Protein AF-A0A954WAC1-F1 (afdb_monomer_lite)

Radius of gyration: 32.09 Å; chains: 1; bounding box: 74×52×76 Å

Secondary structure (DSSP, 8-state):
---S--HHHHHHHHHHHHHTTS-EEE--GGG-EEEEE---SS-SGGGS-TT-HHHHHHHHHHHHHHTT-TTS-EEE-GGGGGGGT--HHHHHHHHHHHTTSTTEEEEPPP-S-EEE-S-SS--GGGS---HHHHHHHHHHHHHHHHHHHHHHH--S-HHHHHHHHTT----S--SSSHHHHHHTT-TT-----PPPPS---HHHHHHHHHHH--

Sequence (214 aa):
MALSISTEGVGTCERLLEKSGAIQRLEPYRNMAVVRIDSELPSLIDLIPKRSKWRRQVLRLVEKEVGDSRYEPVYIQPTRWISQGLTKERINRSLRELAELESFDYVPPFRGRSIHVPDRTVQFDRLSIDFDTLDKRRELDFAKLQNMVTYAESGRCRQLAMMSYFGDKTTSTCGSCDNCRQQSGSDFGEPSVMPAPEATSPALLQAARMALSG

Foldseek 3Di:
DDDPDDPVRVVVVLVLCCVLVQKPFDPLPQQWKKKAFQDPPLACLVVDDPPLVLLSVLRVVVCVQCPPVRHHIGIGRQVVCVVVVDDPVSNVVSLVVQCVDPRMDIGGRDPDGDMDRPDPPDDPVPGPGDVVVVVVVVVVVVVVVVLVVCLVPDLAQNVVSVCVVVPHPDDDRPCFDPSNCVVVPDDDDDGDDDPDPPDDDPVNVVVVVVVVVD

pLDDT: mean 82.54, std 13.96, range [39.47, 96.38]

Structure (mmCIF, N/CA/C/O backbone):
data_AF-A0A954WAC1-F1
#
_entry.id   AF-A0A954WAC1-F1
#
loop_
_atom_site.group_PDB
_atom_site.id
_atom_site.type_symbol
_atom_site.label_atom_id
_atom_site.label_alt_id
_atom_site.label_comp_id
_atom_site.label_asym_id
_atom_site.label_entity_id
_atom_site.label_seq_id
_atom_site.pdbx_PDB_ins_code
_atom_site.Cartn_x
_atom_site.Cartn_y
_atom_site.Cartn_z
_atom_site.occupancy
_atom_site.B_iso_or_equiv
_atom_site.auth_seq_id
_atom_site.auth_comp_id
_atom_site.auth_asym_id
_atom_site.auth_atom_id
_atom_site.pdbx_PDB_model_num
ATOM 1 N N . MET A 1 1 ? -2.754 -23.091 -6.372 1.00 45.81 1 MET A N 1
ATOM 2 C CA . MET A 1 1 ? -2.236 -22.496 -7.623 1.00 45.81 1 MET A CA 1
ATOM 3 C C . MET A 1 1 ? -1.381 -21.299 -7.253 1.00 45.81 1 MET A C 1
ATOM 5 O O . MET A 1 1 ? -1.911 -20.381 -6.643 1.00 45.81 1 MET A O 1
ATOM 9 N N . ALA A 1 2 ? -0.079 -21.327 -7.536 1.00 53.59 2 ALA A N 1
ATOM 10 C CA . ALA A 1 2 ? 0.779 -20.153 -7.387 1.00 53.59 2 ALA A CA 1
ATOM 11 C C . ALA A 1 2 ? 0.809 -19.414 -8.730 1.00 53.59 2 ALA A C 1
ATOM 13 O O . ALA A 1 2 ? 1.086 -20.027 -9.758 1.00 53.59 2 ALA A O 1
ATOM 14 N N . LEU A 1 3 ? 0.469 -18.126 -8.730 1.00 69.38 3 LEU A N 1
ATOM 15 C CA . LEU A 1 3 ? 0.589 -17.279 -9.915 1.00 69.38 3 LEU A CA 1
ATOM 16 C C . LEU A 1 3 ? 2.076 -17.000 -10.169 1.00 69.38 3 LEU A C 1
ATOM 18 O O . LEU A 1 3 ? 2.805 -16.652 -9.243 1.00 69.38 3 LEU A O 1
ATOM 22 N N . SER A 1 4 ? 2.528 -17.130 -11.416 1.00 83.38 4 SER A N 1
ATOM 23 C CA . SER A 1 4 ? 3.923 -16.918 -11.831 1.00 83.38 4 SER A CA 1
ATOM 24 C C . SER A 1 4 ? 4.265 -15.431 -12.010 1.00 83.38 4 SER A C 1
ATOM 26 O O . SER A 1 4 ? 4.833 -15.038 -13.028 1.00 83.38 4 SER A O 1
ATOM 28 N N . ILE A 1 5 ? 3.854 -14.578 -11.072 1.00 83.50 5 ILE A N 1
ATOM 29 C CA . ILE A 1 5 ? 3.988 -13.122 -11.178 1.00 83.50 5 ILE A CA 1
ATOM 30 C C . ILE A 1 5 ? 4.752 -12.562 -9.977 1.00 83.50 5 ILE A C 1
ATOM 32 O O . ILE A 1 5 ? 4.601 -13.037 -8.852 1.00 83.50 5 ILE A O 1
ATOM 36 N N . SER A 1 6 ? 5.591 -11.551 -10.215 1.00 87.19 6 SER A N 1
ATOM 37 C CA . SER A 1 6 ? 6.307 -10.850 -9.147 1.00 87.19 6 SER A CA 1
ATOM 38 C C . SER A 1 6 ? 5.345 -10.046 -8.265 1.00 87.19 6 SER A C 1
ATOM 40 O O . SER A 1 6 ? 4.240 -9.690 -8.680 1.00 87.19 6 SER A O 1
ATOM 42 N N . THR A 1 7 ? 5.776 -9.699 -7.052 1.00 80.44 7 THR A N 1
ATOM 43 C CA . THR A 1 7 ? 5.019 -8.824 -6.137 1.00 80.44 7 THR A CA 1
ATOM 44 C C . THR A 1 7 ? 4.692 -7.465 -6.766 1.00 80.44 7 THR A C 1
ATOM 46 O O . THR A 1 7 ? 3.596 -6.937 -6.577 1.00 80.44 7 THR A O 1
ATOM 49 N N . GLU A 1 8 ? 5.601 -6.918 -7.573 1.00 82.38 8 GLU A N 1
ATOM 50 C CA . GLU A 1 8 ? 5.371 -5.697 -8.355 1.00 82.38 8 GLU A CA 1
ATOM 51 C C . GLU A 1 8 ? 4.330 -5.894 -9.462 1.00 82.38 8 GLU A C 1
ATOM 53 O O . GLU A 1 8 ? 3.501 -5.011 -9.712 1.00 82.38 8 GLU A O 1
ATOM 58 N N . GLY A 1 9 ? 4.335 -7.066 -10.102 1.00 86.31 9 GLY A N 1
ATOM 59 C CA . GLY A 1 9 ? 3.328 -7.443 -11.084 1.00 86.31 9 GLY A CA 1
ATOM 60 C C . GLY A 1 9 ? 1.938 -7.523 -10.455 1.00 86.31 9 GLY A C 1
ATOM 61 O O . GLY A 1 9 ? 1.011 -6.913 -10.983 1.00 86.31 9 GLY A O 1
ATOM 62 N N . VAL A 1 10 ? 1.807 -8.135 -9.269 1.00 87.69 10 VAL A N 1
ATOM 63 C CA . VAL A 1 10 ? 0.549 -8.128 -8.494 1.00 87.69 10 VAL A CA 1
ATOM 64 C C . VAL A 1 10 ? 0.085 -6.696 -8.228 1.00 87.69 10 VAL A C 1
ATOM 66 O O . VAL A 1 10 ? -1.052 -6.353 -8.536 1.00 87.69 10 VAL A O 1
ATOM 69 N N . GLY A 1 11 ? 0.970 -5.819 -7.742 1.00 85.25 11 GLY A N 1
ATOM 70 C CA . GLY A 1 11 ? 0.619 -4.419 -7.475 1.00 85.25 11 GLY A CA 1
ATOM 71 C C . GLY A 1 11 ? 0.238 -3.617 -8.729 1.00 85.25 11 GLY A C 1
ATOM 72 O O . GLY A 1 11 ? -0.499 -2.632 -8.652 1.00 85.25 11 GLY A O 1
ATOM 73 N N . THR A 1 12 ? 0.727 -4.014 -9.902 1.00 88.62 12 THR A N 1
ATOM 74 C CA . THR A 1 12 ? 0.330 -3.424 -11.189 1.00 88.62 12 THR A CA 1
ATOM 75 C C . THR A 1 12 ? -1.044 -3.932 -11.618 1.00 88.62 12 THR A C 1
ATOM 77 O O . THR A 1 12 ? -1.894 -3.119 -11.979 1.00 88.62 12 THR A O 1
ATOM 80 N N . CYS A 1 13 ? -1.302 -5.236 -11.491 1.00 90.06 13 CYS A N 1
ATOM 81 C CA . CYS A 1 13 ? -2.617 -5.827 -11.737 1.00 90.06 13 CYS A CA 1
ATOM 82 C C . CYS A 1 13 ? -3.690 -5.229 -10.820 1.00 90.06 13 CYS A C 1
ATOM 84 O O . CYS A 1 13 ? -4.749 -4.839 -11.299 1.00 90.06 13 CYS A O 1
ATO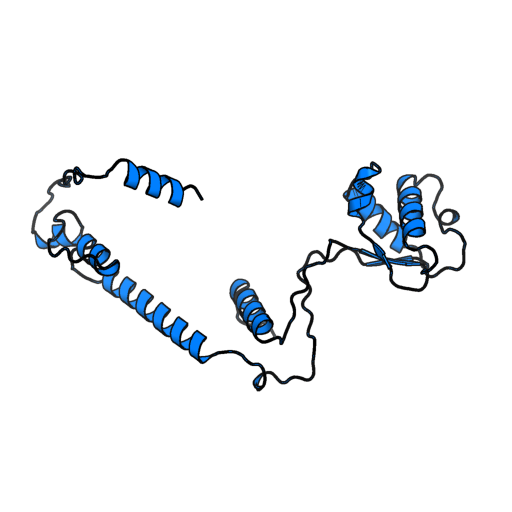M 86 N N . GLU A 1 14 ? -3.403 -5.068 -9.526 1.00 88.81 14 GLU A N 1
ATOM 87 C CA . GLU A 1 14 ? -4.323 -4.414 -8.589 1.00 88.81 14 GLU A CA 1
ATOM 88 C C . GLU A 1 14 ? -4.660 -2.982 -9.029 1.00 88.81 14 GLU A C 1
ATOM 90 O O . GLU A 1 14 ? -5.820 -2.589 -8.998 1.00 88.81 14 GLU A O 1
ATOM 95 N N . ARG A 1 15 ? -3.673 -2.198 -9.486 1.00 88.56 15 ARG A N 1
ATOM 96 C CA . ARG A 1 15 ? -3.919 -0.833 -9.989 1.00 88.56 15 ARG A CA 1
ATOM 97 C C . ARG A 1 15 ? -4.783 -0.812 -11.249 1.00 88.56 15 ARG A C 1
ATOM 99 O O . ARG A 1 15 ? -5.579 0.106 -11.421 1.00 88.56 15 ARG A O 1
ATOM 106 N N . LEU A 1 16 ? -4.618 -1.789 -12.141 1.00 91.31 16 LEU A N 1
ATOM 107 C CA . LEU A 1 16 ? -5.454 -1.908 -13.340 1.00 91.31 16 LEU A CA 1
ATOM 108 C C . LEU A 1 16 ? -6.896 -2.257 -12.975 1.00 91.31 16 LEU A C 1
ATOM 110 O O . LEU A 1 16 ? -7.823 -1.598 -13.441 1.00 91.31 16 LEU A O 1
ATOM 114 N N . LEU A 1 17 ? -7.073 -3.233 -12.086 1.00 91.25 17 LEU A N 1
ATOM 115 C CA . LEU A 1 17 ? -8.385 -3.627 -11.584 1.00 91.25 17 LEU A CA 1
ATOM 116 C C . LEU A 1 1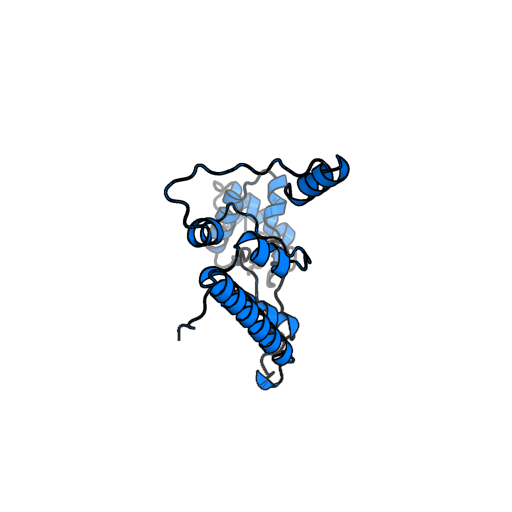7 ? -9.075 -2.472 -10.849 1.00 91.25 17 LEU A C 1
ATOM 118 O O . LEU A 1 17 ? -10.271 -2.263 -11.033 1.00 91.25 17 LEU A O 1
ATOM 122 N N . GLU A 1 18 ? -8.323 -1.681 -10.086 1.00 88.88 18 GLU A N 1
ATOM 123 C CA . GLU A 1 18 ? -8.840 -0.492 -9.408 1.00 88.88 18 GLU A CA 1
ATOM 124 C C . GLU A 1 18 ? -9.329 0.568 -10.399 1.00 88.88 18 GLU A C 1
ATOM 126 O O . GLU A 1 18 ? -10.449 1.057 -10.275 1.00 88.88 18 GLU A O 1
ATOM 131 N N . LYS A 1 19 ? -8.540 0.871 -11.438 1.00 89.38 19 LYS A N 1
ATOM 132 C CA . LYS A 1 19 ? -8.952 1.804 -12.501 1.00 89.38 19 LYS A CA 1
ATOM 133 C C . LYS A 1 19 ? -10.194 1.340 -13.260 1.00 89.38 19 LYS A C 1
ATOM 135 O O . LYS A 1 19 ? -10.984 2.178 -13.677 1.00 89.38 19 LYS A O 1
ATOM 140 N N . SER A 1 20 ? -10.364 0.029 -13.432 1.00 89.88 20 SER A N 1
ATOM 141 C CA . SER A 1 20 ? -11.560 -0.550 -14.061 1.00 89.88 20 SER A CA 1
ATOM 142 C C . SER A 1 20 ? -12.782 -0.610 -13.131 1.00 89.88 20 SER A C 1
ATOM 144 O O . SER A 1 20 ? -13.847 -1.044 -13.554 1.00 89.88 20 SER A O 1
ATOM 146 N N . GLY A 1 21 ? -12.636 -0.229 -11.856 1.00 87.00 21 GLY A N 1
ATOM 147 C CA . GLY A 1 21 ? -13.696 -0.312 -10.848 1.00 87.00 21 GLY A CA 1
ATOM 148 C C . GLY A 1 21 ? -13.973 -1.725 -10.317 1.00 87.00 21 GLY A C 1
ATOM 149 O O . GLY A 1 21 ? -14.814 -1.882 -9.435 1.00 87.00 21 GLY A O 1
ATOM 150 N N . ALA A 1 22 ? -13.254 -2.745 -10.802 1.00 89.88 22 ALA A N 1
ATOM 151 C CA . ALA A 1 22 ? -13.390 -4.137 -10.367 1.00 89.88 22 ALA A CA 1
ATOM 152 C C . ALA A 1 22 ? -13.055 -4.321 -8.883 1.00 89.88 22 ALA A C 1
ATOM 154 O O . ALA A 1 22 ? -13.637 -5.156 -8.190 1.00 89.88 22 ALA A O 1
ATOM 155 N N . ILE A 1 23 ? -12.087 -3.541 -8.403 1.00 90.12 23 ILE A N 1
ATOM 156 C CA . ILE A 1 23 ? -11.706 -3.511 -7.000 1.00 90.12 23 ILE A CA 1
ATOM 157 C C . ILE A 1 23 ? -11.636 -2.074 -6.509 1.00 90.12 23 ILE A C 1
ATOM 159 O O . ILE A 1 23 ? -11.355 -1.148 -7.261 1.00 90.12 23 ILE A O 1
ATOM 163 N N . GLN A 1 24 ? -11.832 -1.902 -5.215 1.00 83.06 24 GLN A N 1
ATOM 164 C CA . GLN A 1 24 ? -11.540 -0.664 -4.519 1.00 83.06 24 GLN A CA 1
ATOM 165 C C . GLN A 1 24 ? -10.463 -0.965 -3.495 1.00 83.06 24 GLN A C 1
ATOM 167 O O . GLN A 1 24 ? -10.612 -1.864 -2.658 1.00 83.06 24 GLN A O 1
ATOM 172 N N . ARG A 1 25 ? -9.361 -0.218 -3.553 1.00 76.25 25 ARG A N 1
ATOM 173 C CA . ARG A 1 25 ? -8.418 -0.213 -2.444 1.00 76.25 25 ARG A CA 1
ATOM 174 C C . ARG A 1 25 ? -9.037 0.669 -1.386 1.00 76.25 25 ARG A C 1
ATOM 176 O O . ARG A 1 25 ? -9.131 1.883 -1.540 1.00 76.25 25 ARG A O 1
ATOM 183 N N . LEU A 1 26 ? -9.466 0.050 -0.302 1.00 66.25 26 LEU A N 1
ATOM 184 C CA . LEU A 1 26 ? -9.769 0.826 0.876 1.00 66.25 26 LEU A CA 1
ATOM 185 C C . LEU A 1 26 ? -8.432 1.395 1.346 1.00 66.25 26 LEU A C 1
ATOM 187 O O . LEU A 1 26 ? -7.470 0.654 1.599 1.00 66.25 26 LEU A O 1
ATOM 191 N N . GLU A 1 27 ? -8.369 2.721 1.484 1.00 58.12 27 GLU A N 1
ATOM 192 C CA . GLU A 1 27 ? -7.448 3.279 2.461 1.00 58.12 27 GLU A CA 1
ATOM 193 C C . GLU A 1 27 ? -7.694 2.491 3.755 1.00 58.12 27 GLU A C 1
ATOM 195 O O . GLU A 1 27 ? -8.844 2.134 4.033 1.00 58.12 27 GLU A O 1
ATOM 200 N N . PRO A 1 28 ? -6.657 2.139 4.527 1.00 53.75 28 PRO A N 1
ATOM 201 C CA . PRO A 1 28 ? -6.787 1.337 5.748 1.00 53.75 28 PRO A CA 1
ATOM 202 C C . PRO A 1 28 ? -7.549 2.074 6.872 1.00 53.75 28 PRO A C 1
ATOM 204 O O . PRO A 1 28 ? -7.206 1.919 8.044 1.00 53.75 28 PRO A O 1
ATOM 207 N N . TYR A 1 29 ? -8.511 2.932 6.498 1.00 49.09 29 TYR A N 1
ATOM 208 C CA . TYR A 1 29 ? -9.135 4.046 7.177 1.00 49.09 29 TYR A CA 1
ATOM 209 C C . TYR A 1 29 ? -8.849 3.979 8.667 1.00 49.09 29 TYR A C 1
ATOM 211 O O . TYR A 1 29 ? -9.537 3.345 9.458 1.00 49.09 29 TYR A O 1
ATOM 219 N N . ARG A 1 30 ? -7.750 4.668 8.996 1.00 57.06 30 ARG A N 1
ATOM 220 C CA . ARG A 1 30 ? -7.361 5.144 10.323 1.00 57.06 30 ARG A CA 1
ATOM 221 C C . ARG A 1 30 ? -6.833 4.130 11.331 1.00 57.06 30 ARG A C 1
ATOM 223 O O . ARG A 1 30 ? -6.829 4.461 12.514 1.00 57.06 30 ARG A O 1
ATOM 230 N N . ASN A 1 31 ? -6.306 2.967 10.925 1.00 65.25 31 ASN A N 1
ATOM 231 C CA . ASN A 1 31 ? -5.728 2.022 11.902 1.00 65.25 31 ASN A CA 1
ATOM 232 C C . ASN A 1 31 ? -6.764 1.720 13.016 1.00 65.25 31 ASN A C 1
ATOM 234 O O . ASN A 1 31 ? -6.437 1.684 14.208 1.00 65.25 31 ASN A O 1
ATOM 238 N N . MET A 1 32 ? -8.032 1.606 12.601 1.00 78.00 32 MET A N 1
ATOM 239 C CA . MET A 1 32 ? -9.168 1.347 13.475 1.00 78.00 32 MET A CA 1
ATOM 240 C C . MET A 1 32 ? -9.173 -0.134 13.827 1.00 78.00 32 MET A C 1
ATOM 242 O O . MET A 1 32 ? -8.985 -0.982 12.956 1.00 78.00 32 MET A O 1
ATOM 246 N N . ALA A 1 33 ? -9.370 -0.441 15.099 1.00 87.19 33 ALA A N 1
ATOM 247 C CA . ALA A 1 33 ? -9.735 -1.775 15.536 1.00 87.19 33 ALA A CA 1
ATOM 248 C C . ALA A 1 33 ? -11.258 -1.894 15.583 1.00 87.19 33 ALA A C 1
ATOM 250 O O . ALA A 1 33 ? -11.949 -0.885 15.727 1.00 87.19 33 ALA A O 1
ATOM 251 N N . VAL A 1 34 ? -11.762 -3.120 15.523 1.00 89.38 34 VAL A N 1
ATOM 252 C CA . VAL A 1 34 ? -13.173 -3.404 15.795 1.00 89.38 34 VAL A CA 1
ATOM 253 C C . VAL A 1 34 ? -13.263 -4.097 17.143 1.00 89.38 34 VAL A C 1
ATOM 255 O O . VAL A 1 34 ? -12.454 -4.979 17.440 1.00 89.38 34 VAL A O 1
ATOM 258 N N . VAL A 1 35 ? -14.218 -3.674 17.962 1.00 92.88 35 VAL A N 1
ATOM 259 C CA . VAL A 1 35 ? -14.548 -4.320 19.232 1.00 92.88 35 VAL A CA 1
ATOM 260 C C . VAL A 1 35 ? -16.050 -4.549 19.308 1.00 92.88 35 VAL A C 1
ATOM 262 O O . VAL A 1 35 ? -16.815 -3.699 18.861 1.00 92.88 35 VAL A O 1
ATOM 265 N N . ARG A 1 36 ? -16.457 -5.669 19.901 1.00 92.75 36 ARG A N 1
ATOM 266 C CA . ARG A 1 36 ? -17.847 -5.958 20.272 1.00 92.75 36 ARG A CA 1
ATOM 267 C C . ARG A 1 36 ? -17.879 -6.489 21.704 1.00 92.75 36 ARG A C 1
ATOM 269 O O . ARG A 1 36 ? -16.970 -7.214 22.109 1.00 92.75 36 ARG A O 1
ATOM 276 N N . ILE A 1 37 ? -18.888 -6.095 22.476 1.00 92.88 37 ILE A N 1
ATOM 277 C CA . ILE A 1 37 ? -19.084 -6.538 23.860 1.00 92.88 37 ILE A CA 1
ATOM 278 C C . ILE A 1 37 ? -20.395 -7.317 23.942 1.00 92.88 37 ILE A C 1
ATOM 280 O O . ILE A 1 37 ? -21.472 -6.737 24.027 1.00 92.88 37 ILE A O 1
ATOM 284 N N . ASP A 1 38 ? -20.306 -8.638 24.007 1.00 90.12 38 ASP A N 1
ATOM 285 C CA . ASP A 1 38 ? -21.479 -9.508 24.101 1.00 90.12 38 ASP A CA 1
ATOM 286 C C . ASP A 1 38 ? -21.852 -9.747 25.574 1.00 90.12 38 ASP A C 1
ATOM 288 O O . ASP A 1 38 ? -21.704 -10.844 26.110 1.00 90.12 38 ASP A O 1
ATOM 292 N N . SER A 1 39 ? -22.272 -8.693 26.283 1.00 88.69 39 SER A N 1
ATOM 293 C CA . SER A 1 39 ? -22.668 -8.801 27.695 1.00 88.69 39 SER A CA 1
ATOM 294 C C . SER A 1 39 ? -23.588 -7.676 28.167 1.00 88.69 39 SER A C 1
ATOM 296 O O . SER A 1 39 ? -23.297 -6.491 27.975 1.00 88.69 39 SER A O 1
ATOM 298 N N . GLU A 1 40 ? -24.609 -8.065 28.937 1.00 84.06 40 GLU A N 1
ATOM 299 C CA . GLU A 1 40 ? -25.562 -7.173 29.614 1.00 84.06 40 GLU A CA 1
ATOM 300 C C . GLU A 1 40 ? -24.981 -6.491 30.863 1.00 84.06 40 GLU A C 1
ATOM 302 O O . GLU A 1 40 ? -25.533 -5.504 31.348 1.00 84.06 40 GLU A O 1
ATOM 307 N N . LEU A 1 41 ? -23.857 -6.988 31.401 1.00 84.00 41 LEU A N 1
ATOM 308 C CA . LEU A 1 41 ? -23.237 -6.417 32.601 1.00 84.00 41 LEU A CA 1
ATOM 309 C C . LEU A 1 41 ? -22.879 -4.936 32.393 1.00 84.00 41 LEU A C 1
ATOM 311 O O . LEU A 1 41 ? -22.139 -4.641 31.454 1.00 84.00 41 LEU A O 1
ATOM 315 N N . PRO A 1 42 ? -23.259 -4.011 33.297 1.00 82.12 42 PRO A N 1
ATOM 316 C CA . PRO A 1 42 ? -22.962 -2.582 33.151 1.00 82.12 42 PRO A CA 1
ATOM 317 C C . PRO A 1 42 ? -21.474 -2.269 32.958 1.00 82.12 42 PRO A C 1
ATOM 319 O O . PRO A 1 42 ? -21.123 -1.313 32.271 1.00 82.12 42 PRO A O 1
ATOM 322 N N . SER A 1 43 ? -20.586 -3.095 33.511 1.00 85.94 43 SER A N 1
ATOM 323 C CA . SER A 1 43 ? -19.157 -3.055 33.220 1.00 85.94 43 SER A CA 1
ATOM 324 C C . SER A 1 43 ? -18.531 -4.442 33.346 1.00 85.94 43 SER A C 1
ATOM 326 O O . SER A 1 43 ? -18.878 -5.216 34.236 1.00 85.94 43 SER A O 1
ATOM 328 N N . LEU A 1 44 ? -17.565 -4.741 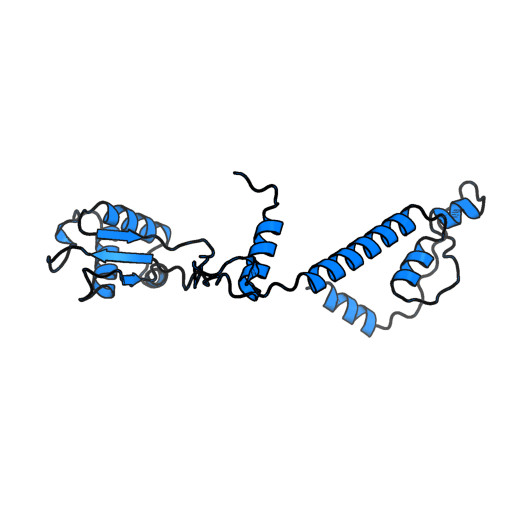32.481 1.00 85.38 44 LEU A N 1
ATOM 329 C CA . LEU A 1 44 ? -16.740 -5.950 32.518 1.00 85.38 44 LEU A CA 1
ATOM 330 C C . LEU A 1 44 ? -15.508 -5.788 33.422 1.00 85.38 44 LEU A C 1
ATOM 332 O O . LEU A 1 44 ? -14.695 -6.705 33.554 1.00 85.38 44 LEU A O 1
ATOM 336 N N . ILE A 1 45 ? -15.330 -4.621 34.049 1.00 87.06 45 ILE A N 1
ATOM 337 C CA . ILE A 1 45 ? -14.157 -4.303 34.875 1.00 87.06 45 ILE A CA 1
ATOM 338 C C . ILE A 1 45 ? -13.996 -5.294 36.034 1.00 87.06 45 ILE A C 1
ATOM 340 O O . ILE A 1 45 ? -12.864 -5.598 36.429 1.00 87.06 45 ILE A O 1
ATOM 344 N N . ASP A 1 46 ? -15.099 -5.821 36.557 1.00 85.81 46 ASP A N 1
ATOM 345 C CA . ASP A 1 46 ? -15.099 -6.763 37.677 1.00 85.81 46 ASP A CA 1
ATOM 346 C C . ASP A 1 46 ? -14.688 -8.184 37.281 1.00 85.81 46 ASP A C 1
ATOM 348 O O . ASP A 1 46 ? -14.183 -8.923 38.124 1.00 85.81 46 ASP A O 1
ATOM 352 N N . LEU A 1 47 ? -14.753 -8.520 35.988 1.00 84.44 47 LEU A N 1
ATOM 353 C CA . LEU A 1 47 ? -14.218 -9.773 35.440 1.00 84.44 47 LEU A CA 1
ATOM 354 C C . LEU A 1 47 ? -12.684 -9.757 35.328 1.00 84.44 47 LEU A C 1
ATOM 356 O O . LEU A 1 47 ? -12.044 -10.777 35.075 1.00 84.44 47 LEU A O 1
ATOM 360 N N . ILE A 1 48 ? -12.060 -8.589 35.495 1.00 86.81 48 ILE A N 1
ATOM 361 C CA . ILE A 1 48 ? -10.608 -8.428 35.423 1.00 86.81 48 ILE A CA 1
ATOM 362 C C . ILE A 1 48 ? -10.020 -8.504 36.841 1.00 86.81 48 ILE A C 1
ATOM 364 O O . ILE A 1 48 ? -10.567 -7.905 37.765 1.00 86.81 48 ILE A O 1
ATOM 368 N N . PRO A 1 49 ? -8.846 -9.125 37.056 1.00 87.00 49 PRO A N 1
ATOM 369 C CA . PRO A 1 49 ? -8.137 -9.030 38.331 1.00 87.00 49 PRO A CA 1
ATOM 370 C C . PRO A 1 49 ? -7.764 -7.582 38.705 1.00 87.00 49 PRO A C 1
ATOM 372 O O . PRO A 1 49 ? -7.288 -6.806 37.871 1.00 87.00 49 PRO A O 1
ATOM 375 N N . LYS A 1 50 ? -7.903 -7.208 39.986 1.00 82.81 50 LYS A N 1
ATOM 376 C CA . LYS A 1 50 ? -7.606 -5.841 40.479 1.00 82.81 50 LYS A CA 1
ATOM 377 C C . LYS A 1 50 ? -6.151 -5.399 40.247 1.00 82.81 50 LYS A C 1
ATOM 379 O O . LYS A 1 50 ? -5.900 -4.213 40.057 1.00 82.81 50 LYS A O 1
ATOM 384 N N . ARG A 1 51 ? -5.206 -6.347 40.192 1.00 83.06 51 ARG A N 1
ATOM 385 C CA . ARG A 1 51 ? -3.774 -6.104 39.922 1.00 83.06 51 ARG A CA 1
ATOM 386 C C . ARG A 1 51 ? -3.477 -5.600 38.501 1.00 83.06 51 ARG A C 1
ATOM 388 O O . ARG A 1 51 ? -2.445 -4.973 38.275 1.00 83.06 51 ARG A O 1
ATOM 395 N N . SER A 1 52 ? -4.371 -5.837 37.541 1.00 86.56 52 SER A N 1
ATOM 396 C CA . SER A 1 52 ? -4.138 -5.544 36.121 1.00 86.56 52 SER A CA 1
ATOM 397 C C . SER A 1 52 ? -4.528 -4.106 35.759 1.00 86.56 52 SER A C 1
ATOM 399 O O . SER A 1 52 ? -5.494 -3.877 35.027 1.00 86.56 52 SER A O 1
ATOM 401 N N . LYS A 1 53 ? -3.764 -3.125 36.268 1.00 89.31 53 LYS A N 1
ATOM 402 C CA . LYS A 1 53 ? -4.020 -1.676 36.104 1.00 89.31 53 LYS A CA 1
ATOM 403 C C . LYS A 1 53 ? -4.329 -1.278 34.654 1.00 89.31 53 LYS A C 1
ATOM 405 O O . LYS A 1 53 ? -5.340 -0.629 34.402 1.00 89.31 53 LYS A O 1
ATOM 410 N N . TRP A 1 54 ? -3.481 -1.685 33.706 1.00 89.56 54 TRP A N 1
ATOM 411 C CA . TRP A 1 54 ? -3.609 -1.278 32.301 1.00 89.56 54 TRP A CA 1
ATOM 412 C C . TRP A 1 54 ? -4.788 -1.938 31.588 1.00 89.56 54 TRP A C 1
ATOM 414 O O . TRP A 1 54 ? -5.497 -1.249 30.863 1.00 89.56 54 TRP A O 1
ATOM 424 N N . ARG A 1 55 ? -5.070 -3.219 31.862 1.00 90.81 55 ARG A N 1
ATOM 425 C CA . ARG A 1 55 ? -6.227 -3.926 31.292 1.00 90.81 55 ARG A CA 1
ATOM 426 C C . ARG A 1 55 ? -7.542 -3.276 31.724 1.00 90.81 55 ARG A C 1
ATOM 428 O O . ARG A 1 55 ? -8.397 -3.012 30.887 1.00 90.81 55 ARG A O 1
ATOM 435 N N . ARG A 1 56 ? -7.662 -2.920 33.011 1.00 92.38 56 ARG A N 1
ATOM 436 C CA . ARG A 1 56 ? -8.823 -2.173 33.532 1.00 92.38 56 ARG A CA 1
ATOM 437 C C . ARG A 1 56 ? -8.942 -0.783 32.907 1.00 92.38 56 ARG A C 1
ATOM 439 O O . ARG A 1 56 ? -10.049 -0.345 32.624 1.00 92.38 56 ARG A O 1
ATOM 446 N N . GLN A 1 57 ? -7.825 -0.080 32.703 1.00 92.12 57 GLN A N 1
ATOM 447 C CA . GLN A 1 57 ? -7.842 1.243 32.074 1.00 92.12 57 GLN A CA 1
ATOM 448 C C . GLN A 1 57 ? -8.262 1.173 30.601 1.00 92.12 57 GLN A C 1
ATOM 450 O O . GLN A 1 57 ? -9.103 1.960 30.183 1.00 92.12 57 GLN A O 1
ATOM 455 N N . VAL A 1 58 ? -7.713 0.231 29.829 1.00 93.19 58 VAL A N 1
ATOM 456 C CA . VAL A 1 58 ? -8.084 0.033 28.420 1.00 93.19 58 VAL A CA 1
ATOM 457 C C . VAL A 1 58 ? -9.547 -0.373 28.303 1.00 93.19 58 VAL A C 1
ATOM 459 O O . VAL A 1 58 ? -10.252 0.207 27.487 1.00 93.19 58 VAL A O 1
ATOM 462 N N . LEU A 1 59 ? -10.035 -1.277 29.157 1.00 93.31 59 LEU A N 1
ATOM 463 C CA . LEU A 1 59 ? -11.444 -1.660 29.144 1.00 93.31 59 LEU A CA 1
ATOM 464 C C . LEU A 1 59 ? -12.372 -0.466 29.408 1.00 93.31 59 LEU A C 1
ATOM 466 O O . LEU A 1 59 ? -13.324 -0.292 28.665 1.00 93.31 59 LEU A O 1
ATOM 470 N N . ARG A 1 60 ? -12.070 0.407 30.380 1.00 93.19 60 ARG A N 1
ATOM 471 C CA . ARG A 1 60 ? -12.864 1.636 30.603 1.00 93.19 60 ARG A CA 1
ATOM 472 C C . ARG A 1 60 ? -12.939 2.516 29.360 1.00 93.19 60 ARG A C 1
ATOM 474 O O . ARG A 1 60 ? -13.970 3.120 29.090 1.00 93.19 60 ARG A O 1
AT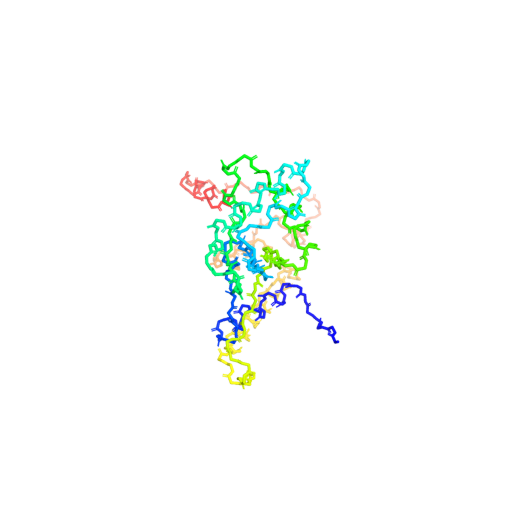OM 481 N N . LEU A 1 61 ? -11.826 2.632 28.637 1.00 93.56 61 LEU A N 1
ATOM 482 C CA . LEU A 1 61 ? -11.774 3.416 27.407 1.00 93.56 61 LEU A CA 1
ATOM 483 C C . LEU A 1 61 ? -12.578 2.762 26.293 1.00 93.56 61 LEU A C 1
ATOM 485 O O . LEU A 1 61 ? -13.225 3.470 25.537 1.00 93.56 61 LEU A O 1
ATOM 489 N N . VAL A 1 62 ? -12.561 1.435 26.211 1.00 93.56 62 VAL A N 1
ATOM 490 C CA . VAL A 1 62 ? -13.396 0.691 25.272 1.00 93.56 62 VAL A CA 1
ATOM 491 C C . VAL A 1 62 ? -14.874 0.841 25.623 1.00 93.56 62 VAL A C 1
ATOM 493 O O . VAL A 1 62 ? -15.640 1.235 24.759 1.00 93.56 62 VAL A O 1
ATOM 496 N N . GLU A 1 63 ? -15.274 0.615 26.876 1.00 92.25 63 GLU A N 1
ATOM 497 C CA . GLU A 1 63 ? -16.666 0.760 27.332 1.00 92.25 63 GLU A CA 1
ATOM 498 C C . GLU A 1 63 ? -17.205 2.171 27.079 1.00 92.25 63 GLU A C 1
ATOM 500 O O . GLU A 1 63 ? -18.344 2.324 26.652 1.00 92.25 63 GLU A O 1
ATOM 505 N N . LYS A 1 64 ? -16.370 3.204 27.262 1.00 91.88 64 LYS A N 1
ATOM 506 C CA . LYS A 1 64 ? -16.730 4.592 26.942 1.00 91.88 64 LYS A CA 1
ATOM 507 C C . LYS A 1 64 ? -17.003 4.813 25.449 1.00 91.88 64 LYS A C 1
ATOM 509 O O . LYS A 1 64 ? -17.804 5.673 25.106 1.00 91.88 64 LYS A O 1
ATOM 514 N N . GLU A 1 65 ? -16.299 4.103 24.576 1.00 90.88 65 GLU A N 1
ATOM 515 C CA . GLU A 1 65 ? -16.409 4.255 23.120 1.00 90.88 65 GLU A CA 1
ATOM 516 C C . GLU A 1 65 ? -17.500 3.370 22.521 1.00 90.88 65 GLU A C 1
ATOM 518 O O . GLU A 1 65 ? -18.134 3.770 21.553 1.00 90.88 65 GLU A O 1
ATOM 523 N N . VAL A 1 66 ? -17.723 2.189 23.101 1.00 91.69 66 VAL A N 1
ATOM 524 C CA . VAL A 1 66 ? -18.814 1.280 22.732 1.00 91.69 66 VAL A CA 1
ATOM 525 C C . VAL A 1 66 ? -20.158 1.839 23.203 1.00 91.69 66 VAL A C 1
ATOM 527 O O . VAL A 1 66 ? -21.135 1.771 22.462 1.00 91.69 66 VAL A O 1
ATOM 530 N N . GLY A 1 67 ? -20.208 2.425 24.406 1.00 88.62 67 GLY A N 1
ATOM 531 C CA . GLY A 1 67 ? -21.428 3.004 24.965 1.00 88.62 67 GLY A CA 1
ATOM 532 C C . GLY A 1 67 ? -22.575 1.992 24.984 1.00 88.62 67 GLY A C 1
ATOM 533 O O . GLY A 1 67 ? -22.442 0.909 25.562 1.00 88.62 67 GLY A O 1
ATOM 534 N N . ASP A 1 68 ? -23.673 2.349 24.320 1.00 87.25 68 ASP A N 1
ATOM 535 C CA . ASP A 1 68 ? -24.895 1.543 24.247 1.00 87.25 68 ASP A CA 1
ATOM 536 C C . ASP A 1 68 ? -24.854 0.472 23.134 1.00 87.25 68 ASP A C 1
ATOM 538 O O . ASP A 1 68 ? -25.616 -0.494 23.174 1.00 87.25 68 ASP A O 1
ATOM 542 N N . SER A 1 69 ? -23.929 0.570 22.170 1.00 89.19 69 SER A N 1
ATOM 543 C CA . SER A 1 69 ? -23.823 -0.330 21.003 1.00 89.19 69 SER A CA 1
ATOM 544 C C . SER A 1 69 ? -23.044 -1.623 21.301 1.00 89.19 69 SER A C 1
ATOM 546 O O . SER A 1 69 ? -22.133 -2.002 20.571 1.00 89.19 69 SER A O 1
ATOM 548 N N . ARG A 1 70 ? -23.361 -2.314 22.400 1.00 85.44 70 ARG A N 1
ATOM 549 C CA . ARG A 1 70 ? -22.578 -3.463 22.904 1.00 85.44 70 ARG A CA 1
ATOM 550 C C . ARG A 1 70 ? -22.570 -4.682 21.979 1.00 85.44 70 ARG A C 1
ATOM 552 O O . ARG A 1 70 ? -21.500 -5.197 21.664 1.00 85.44 70 ARG A O 1
ATOM 559 N N . TYR A 1 71 ? -23.740 -5.077 21.488 1.00 88.44 71 TYR A N 1
ATOM 560 C CA . TYR A 1 71 ? -23.930 -6.238 20.609 1.00 88.44 71 TYR A CA 1
ATOM 561 C C . TYR A 1 71 ? -23.606 -5.964 19.135 1.00 88.44 71 TYR A C 1
ATOM 563 O O . TYR A 1 71 ? -23.800 -6.827 18.277 1.00 88.44 71 TYR A O 1
ATOM 571 N N . GLU A 1 72 ? -23.110 -4.768 18.827 1.00 87.62 72 GLU A N 1
ATOM 572 C CA . GLU A 1 72 ? -22.748 -4.360 17.478 1.00 87.62 72 GLU A CA 1
ATOM 573 C C . GLU A 1 72 ? -21.229 -4.167 17.364 1.00 87.62 72 GLU A C 1
ATOM 575 O O . GLU A 1 72 ? -20.571 -3.770 18.327 1.00 87.62 72 GLU A O 1
ATOM 580 N N . PRO A 1 73 ? -20.628 -4.440 16.195 1.00 87.50 73 PRO A N 1
ATOM 581 C CA . PRO A 1 73 ? -19.220 -4.143 15.974 1.00 87.50 73 PRO A CA 1
ATOM 582 C C . PRO A 1 73 ? -18.971 -2.626 15.973 1.00 87.50 73 PRO A C 1
ATOM 584 O O . PRO A 1 73 ? -19.419 -1.912 15.076 1.00 87.50 73 PRO A O 1
ATOM 587 N N . VAL A 1 74 ? -18.195 -2.134 16.942 1.00 89.75 74 VAL A N 1
ATOM 588 C CA . VAL A 1 74 ? -17.829 -0.716 17.063 1.00 89.75 74 VAL A CA 1
ATOM 589 C C . VAL A 1 74 ? -16.392 -0.491 16.602 1.00 89.75 74 VAL A C 1
ATOM 591 O O . VAL A 1 74 ? -15.445 -1.133 17.065 1.00 89.75 74 VAL A O 1
ATOM 594 N N . TYR A 1 75 ? -16.214 0.474 15.700 1.00 88.00 75 TYR A N 1
ATOM 595 C CA . TYR A 1 75 ? -14.903 0.895 15.218 1.00 88.00 75 TYR A CA 1
ATOM 596 C C . TYR A 1 75 ? -14.257 1.868 16.204 1.00 88.00 75 TYR A C 1
ATOM 598 O O . TYR A 1 75 ? -14.744 2.975 16.428 1.00 88.00 75 TYR A O 1
ATOM 606 N N . ILE A 1 76 ? -13.100 1.495 16.739 1.00 89.81 76 ILE A N 1
ATOM 607 C CA . ILE A 1 76 ? -12.326 2.313 17.674 1.00 89.81 76 ILE A CA 1
ATOM 608 C C . ILE A 1 76 ? -10.945 2.624 17.106 1.00 89.81 76 ILE A C 1
ATOM 610 O O . ILE A 1 76 ? -10.365 1.818 16.389 1.00 89.81 76 ILE A O 1
ATOM 614 N N . GLN A 1 77 ? -10.363 3.766 17.478 1.00 88.12 77 GLN A N 1
ATOM 615 C CA . GLN A 1 77 ? -8.980 4.100 17.126 1.00 88.12 77 GLN A CA 1
ATOM 616 C C . GLN A 1 77 ? -8.058 3.945 18.347 1.00 88.12 77 GLN A C 1
ATOM 618 O O . GLN A 1 77 ? -7.979 4.876 19.152 1.00 88.12 77 GLN A O 1
ATOM 623 N N . PRO A 1 78 ? -7.313 2.833 18.521 1.00 87.81 78 PRO A N 1
ATOM 624 C CA . PRO A 1 78 ? -6.533 2.624 19.744 1.00 87.81 78 PRO A CA 1
ATOM 625 C C . PRO A 1 78 ? -5.401 3.649 19.924 1.00 87.81 78 PRO A C 1
ATOM 627 O O . PRO A 1 78 ? -5.023 3.976 21.045 1.00 87.81 78 PRO A O 1
ATOM 630 N N . THR A 1 79 ? -4.865 4.206 18.831 1.00 85.56 79 THR A N 1
ATOM 631 C CA . THR A 1 79 ? -3.755 5.175 18.883 1.00 85.56 79 THR A CA 1
ATOM 632 C C . THR A 1 79 ? -4.119 6.493 19.557 1.00 85.56 79 THR A C 1
ATOM 634 O O . THR A 1 79 ? -3.228 7.155 20.083 1.00 85.56 79 THR A O 1
ATOM 637 N N . ARG A 1 80 ? -5.402 6.878 19.607 1.00 88.56 80 ARG A N 1
ATOM 638 C CA . ARG A 1 80 ? -5.805 8.123 20.285 1.00 88.56 80 ARG A CA 1
ATOM 639 C C . ARG A 1 80 ? -5.614 8.057 21.799 1.00 88.56 80 ARG A C 1
ATOM 641 O O . ARG A 1 80 ? -5.543 9.091 22.444 1.00 88.56 80 ARG A O 1
ATOM 648 N N . TRP A 1 81 ? -5.508 6.857 22.371 1.00 90.50 81 TRP A N 1
ATOM 649 C CA . TRP A 1 81 ? -5.299 6.672 23.807 1.00 90.50 81 TRP A CA 1
ATOM 650 C C . TRP A 1 81 ? -3.848 6.897 24.238 1.00 90.50 81 TRP A C 1
ATOM 652 O O . TRP A 1 81 ? -3.568 6.923 25.435 1.00 90.50 81 TRP A O 1
ATOM 662 N N . ILE A 1 82 ? -2.927 7.111 23.290 1.00 88.94 82 ILE A N 1
ATOM 663 C CA . ILE A 1 82 ? -1.534 7.460 23.596 1.00 88.94 82 ILE A CA 1
ATOM 664 C C . ILE A 1 82 ? -1.459 8.788 24.361 1.00 88.94 82 ILE A C 1
ATOM 666 O O . ILE A 1 82 ? -0.669 8.914 25.294 1.00 88.94 82 ILE A O 1
ATOM 670 N N . SER A 1 83 ? -2.349 9.740 24.056 1.00 86.44 83 SER A N 1
ATOM 671 C CA . SER A 1 83 ? -2.462 11.005 24.795 1.00 86.44 83 SER A CA 1
ATOM 672 C C . SER A 1 83 ? -2.861 10.821 26.265 1.00 86.44 83 SER A C 1
ATOM 674 O O . SER A 1 83 ? -2.618 11.704 27.078 1.00 86.44 83 SER A O 1
ATOM 676 N N . GLN A 1 84 ? -3.418 9.662 26.634 1.00 85.31 84 GLN A N 1
ATOM 677 C CA . GLN A 1 84 ? -3.770 9.313 28.013 1.00 85.31 84 GLN A CA 1
ATOM 678 C C . GLN A 1 84 ? -2.650 8.559 28.756 1.00 85.31 84 GLN A C 1
ATOM 680 O O . GLN A 1 84 ? -2.896 7.919 29.781 1.00 85.31 84 GLN A O 1
ATOM 685 N N . GLY A 1 85 ? -1.418 8.597 28.236 1.00 85.44 85 GLY A N 1
ATOM 686 C CA . GLY A 1 85 ? -0.237 8.006 28.875 1.00 85.44 85 GLY A CA 1
ATOM 687 C C . GLY A 1 85 ? -0.066 6.499 28.651 1.00 85.44 85 GLY A C 1
ATOM 688 O O . GLY A 1 85 ? 0.720 5.854 29.347 1.00 85.44 85 GLY A O 1
ATOM 689 N N . LEU A 1 86 ? -0.794 5.912 27.697 1.00 89.06 86 LEU A N 1
ATOM 690 C CA . LEU A 1 86 ? -0.661 4.505 27.310 1.00 89.06 86 LEU A CA 1
ATOM 691 C C . LEU A 1 86 ? 0.310 4.356 26.129 1.00 89.06 86 LEU A C 1
ATOM 693 O O . LEU A 1 86 ? 0.247 5.107 25.163 1.00 89.06 86 LEU A O 1
ATOM 697 N N . THR A 1 87 ? 1.183 3.347 26.151 1.00 90.81 87 THR A N 1
ATOM 698 C CA . THR A 1 87 ? 2.022 3.027 24.982 1.00 90.81 87 THR A CA 1
ATOM 699 C C . THR A 1 87 ? 1.288 2.099 24.015 1.00 90.81 87 THR A C 1
ATOM 701 O O . THR A 1 87 ? 0.429 1.308 24.420 1.00 90.81 87 THR A O 1
ATOM 704 N N . LYS A 1 88 ? 1.649 2.148 22.727 1.00 87.75 88 LYS A N 1
ATOM 705 C CA . LYS A 1 88 ? 1.046 1.314 21.673 1.00 87.75 88 LYS A CA 1
ATOM 706 C C . LYS A 1 88 ? 1.129 -0.180 22.004 1.00 87.75 88 LYS A C 1
ATOM 708 O O . LYS A 1 88 ? 0.178 -0.924 21.769 1.00 87.75 88 LYS A O 1
ATOM 713 N N . GLU A 1 89 ? 2.240 -0.627 22.574 1.00 89.81 89 GLU A N 1
ATOM 714 C CA . GLU A 1 89 ? 2.492 -2.020 22.950 1.00 89.81 89 GLU A CA 1
ATOM 715 C C . GLU A 1 89 ? 1.564 -2.450 24.086 1.00 89.81 89 GLU A C 1
ATOM 717 O O . GLU A 1 89 ? 0.967 -3.525 24.020 1.00 89.81 89 GLU A O 1
ATOM 722 N N . ARG A 1 90 ? 1.389 -1.592 25.101 1.00 91.56 90 ARG A N 1
ATOM 723 C CA . ARG A 1 90 ? 0.499 -1.859 26.241 1.00 91.56 90 ARG A CA 1
ATOM 724 C C . ARG A 1 90 ? -0.960 -1.931 25.815 1.00 91.56 90 ARG A C 1
ATOM 726 O O . ARG A 1 90 ? -1.675 -2.808 26.293 1.00 91.56 90 ARG A O 1
ATOM 733 N N . ILE A 1 91 ? -1.384 -1.050 24.908 1.00 92.06 91 ILE A N 1
ATOM 734 C CA . ILE A 1 91 ? -2.747 -1.044 24.362 1.00 92.06 91 ILE A CA 1
ATOM 735 C C . ILE A 1 91 ? -3.016 -2.348 23.613 1.00 92.06 91 ILE A C 1
ATOM 737 O O . ILE A 1 91 ? -3.959 -3.058 23.943 1.00 92.06 91 ILE A O 1
ATOM 741 N N . ASN A 1 92 ? -2.152 -2.701 22.654 1.00 90.75 92 ASN A N 1
ATOM 742 C CA . ASN A 1 92 ? -2.327 -3.921 21.863 1.00 90.75 92 ASN A CA 1
ATOM 743 C C . ASN A 1 92 ? -2.278 -5.185 22.729 1.00 90.75 92 ASN A C 1
ATOM 745 O O . ASN A 1 92 ? -3.052 -6.106 22.496 1.00 90.75 92 ASN A O 1
ATOM 749 N N . ARG A 1 93 ? -1.388 -5.236 23.730 1.00 92.25 93 ARG A N 1
ATOM 750 C CA . ARG A 1 93 ? -1.335 -6.355 24.678 1.00 92.25 93 ARG A CA 1
ATOM 751 C C . ARG A 1 93 ? -2.635 -6.460 25.479 1.00 92.25 93 ARG A C 1
ATOM 753 O O . ARG A 1 93 ? -3.238 -7.522 25.491 1.00 92.25 93 ARG A O 1
ATOM 760 N N . SER A 1 94 ? -3.093 -5.355 26.068 1.00 93.38 94 SER A N 1
ATOM 761 C CA . SER A 1 94 ? -4.311 -5.341 26.889 1.00 93.38 94 SER A CA 1
ATOM 762 C C . SER A 1 94 ? -5.558 -5.716 26.084 1.00 93.38 94 SER A C 1
ATOM 764 O O . SER A 1 94 ? -6.391 -6.448 26.594 1.00 93.38 94 SER A O 1
ATOM 766 N N . LEU A 1 95 ? -5.689 -5.252 24.834 1.00 93.12 95 LEU A N 1
ATOM 767 C CA . LEU A 1 95 ? -6.824 -5.600 23.965 1.00 93.12 95 LEU A CA 1
ATOM 768 C C . LEU A 1 95 ? -6.847 -7.089 23.603 1.00 93.12 95 LEU A C 1
ATOM 770 O O . LEU A 1 95 ? -7.913 -7.691 23.600 1.00 93.12 95 LEU A O 1
ATOM 774 N N . ARG A 1 96 ? -5.682 -7.701 23.356 1.00 92.50 96 ARG A N 1
ATOM 775 C CA . ARG A 1 96 ? -5.597 -9.153 23.128 1.00 92.50 96 ARG A CA 1
ATOM 776 C C . ARG A 1 96 ? -5.946 -9.953 24.378 1.00 92.50 96 ARG A C 1
ATOM 778 O O . ARG A 1 96 ? -6.691 -10.909 24.275 1.00 92.50 96 ARG A O 1
ATOM 785 N N . GLU A 1 97 ? -5.451 -9.538 25.543 1.00 92.00 97 GLU A N 1
ATOM 786 C CA . GLU A 1 97 ? -5.793 -10.176 26.824 1.00 92.00 97 GLU A CA 1
ATOM 787 C C . GLU A 1 97 ? -7.276 -9.997 27.193 1.00 92.00 97 GLU A C 1
ATOM 789 O O . GLU A 1 97 ? -7.827 -10.788 27.951 1.00 92.00 97 GLU A O 1
ATOM 794 N N . LEU A 1 98 ? -7.926 -8.926 26.725 1.00 92.06 98 LEU A N 1
ATOM 795 C CA . LEU A 1 98 ? -9.370 -8.742 26.888 1.00 92.06 98 LEU A CA 1
ATOM 796 C C . LEU A 1 98 ? -10.162 -9.677 25.978 1.00 92.06 98 LEU A C 1
ATOM 798 O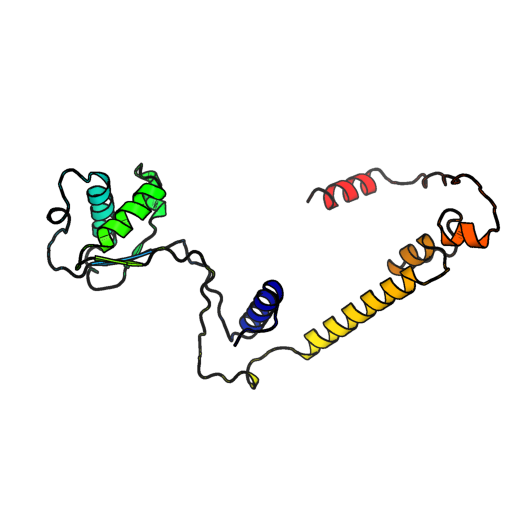 O . LEU A 1 98 ? -11.187 -10.174 26.416 1.00 92.06 98 LEU A O 1
ATOM 802 N N . ALA A 1 99 ? -9.656 -9.960 24.777 1.00 91.69 99 ALA A N 1
ATOM 803 C CA . ALA A 1 99 ? -10.252 -10.906 23.832 1.00 91.69 99 ALA A CA 1
ATOM 804 C C . ALA A 1 99 ? -10.211 -12.373 24.297 1.00 91.69 99 ALA A C 1
ATOM 806 O O . ALA A 1 99 ? -10.780 -13.239 23.647 1.00 91.69 99 ALA A O 1
ATOM 807 N N . GLU A 1 100 ? -9.527 -12.667 25.407 1.00 90.19 100 GLU A N 1
ATOM 808 C CA . GLU A 1 100 ? -9.617 -13.966 26.084 1.00 90.19 100 GLU A CA 1
ATOM 809 C C . GLU A 1 100 ? -10.919 -14.114 26.892 1.00 90.19 100 GLU A C 1
ATOM 811 O O . GLU A 1 100 ? -11.243 -15.213 27.335 1.00 90.19 100 GLU A O 1
ATOM 816 N N . LEU A 1 101 ? -11.653 -13.021 27.132 1.00 87.81 101 LEU A N 1
ATOM 817 C CA . LEU A 1 101 ? -12.976 -13.068 27.748 1.00 87.81 101 LEU A CA 1
ATOM 818 C C . LEU A 1 101 ? -14.009 -13.474 26.694 1.00 87.81 101 LEU A C 1
ATOM 820 O O . LEU A 1 101 ? -14.062 -12.874 25.627 1.00 87.81 101 LEU A O 1
ATOM 824 N N . GLU A 1 102 ? -14.894 -14.411 27.032 1.00 86.81 102 GLU A N 1
ATOM 825 C CA . GLU A 1 102 ? -15.964 -14.865 26.126 1.00 86.81 102 GLU A CA 1
ATOM 826 C C . GLU A 1 102 ? -16.922 -13.738 25.708 1.00 86.81 102 GLU A C 1
ATOM 828 O O . GLU A 1 102 ? -17.532 -13.799 24.649 1.00 86.81 102 GLU A O 1
ATOM 833 N N . SER A 1 103 ? -17.036 -12.687 26.521 1.00 90.25 103 SER A N 1
ATOM 834 C CA . SER A 1 103 ? -17.924 -11.547 26.287 1.00 90.25 103 SER A CA 1
ATOM 835 C C . SER A 1 103 ? -17.260 -10.375 25.547 1.00 90.25 103 SER A C 1
ATOM 837 O O . SER A 1 103 ? -17.769 -9.252 25.614 1.00 90.25 103 SER A O 1
ATOM 839 N N . PHE A 1 104 ? -16.080 -10.565 24.947 1.00 92.88 104 PHE A N 1
ATOM 840 C CA . PHE A 1 104 ? -15.316 -9.487 24.318 1.00 92.88 104 PHE A CA 1
ATOM 841 C C . PHE A 1 104 ? -14.649 -9.944 23.021 1.00 92.88 104 PHE A C 1
ATOM 843 O O . PHE A 1 104 ? -13.639 -10.645 23.044 1.00 92.88 104 PHE A O 1
ATOM 850 N N . ASP A 1 105 ? -15.136 -9.444 21.889 1.00 89.62 105 ASP A N 1
ATOM 851 C CA . ASP A 1 105 ? -14.479 -9.664 20.605 1.00 89.62 105 ASP A CA 1
ATOM 852 C C . ASP A 1 105 ? -13.564 -8.505 20.251 1.00 89.62 105 ASP A C 1
ATOM 854 O O . ASP A 1 105 ? -13.915 -7.330 20.380 1.00 89.62 105 ASP A O 1
ATOM 858 N N . TYR A 1 106 ? -12.397 -8.843 19.713 1.00 92.00 106 TYR A N 1
ATOM 859 C CA . TYR A 1 106 ? -11.424 -7.873 19.244 1.00 92.00 106 TYR A CA 1
ATOM 860 C C . TYR A 1 106 ? -10.853 -8.273 17.893 1.00 92.00 106 TYR A C 1
ATOM 862 O O . TYR A 1 106 ? -10.170 -9.290 17.760 1.00 92.00 106 TYR A O 1
ATOM 870 N N . VAL A 1 107 ? -11.041 -7.401 16.905 1.00 87.88 107 VAL A N 1
ATOM 871 C CA . VAL A 1 107 ? -10.348 -7.481 15.622 1.00 87.88 107 VAL A CA 1
ATOM 872 C C . VAL A 1 107 ? -9.266 -6.400 15.603 1.00 87.88 107 VAL A C 1
ATOM 874 O O . VAL A 1 107 ? -9.583 -5.205 15.650 1.00 87.88 107 VAL A O 1
ATOM 877 N N . PRO A 1 108 ? -7.974 -6.776 15.555 1.00 85.88 108 PRO A N 1
ATOM 878 C CA . PRO A 1 108 ? -6.888 -5.811 15.567 1.00 85.88 108 PRO A CA 1
ATOM 879 C C . PRO A 1 108 ? -6.914 -4.918 14.322 1.00 85.88 108 PRO A C 1
ATOM 881 O O . PRO A 1 108 ? -7.397 -5.344 13.271 1.00 85.88 108 PRO A O 1
ATOM 884 N N . PRO A 1 109 ? -6.326 -3.707 14.396 1.00 80.12 109 PRO A N 1
ATOM 885 C CA . PRO A 1 109 ? -6.224 -2.840 13.237 1.00 80.12 109 PRO A CA 1
ATOM 886 C C . PRO A 1 109 ? -5.548 -3.547 12.071 1.00 80.12 109 PRO A C 1
ATOM 888 O O . PRO A 1 109 ? -4.430 -4.065 12.204 1.00 80.12 109 PRO A O 1
ATOM 891 N N . PHE A 1 110 ? -6.219 -3.551 10.923 1.00 71.31 110 PHE A N 1
ATOM 892 C CA . PHE A 1 110 ? -5.667 -4.138 9.717 1.00 71.31 110 PHE A CA 1
ATOM 893 C C . PHE A 1 110 ? -4.480 -3.295 9.241 1.00 71.31 110 PHE A C 1
ATOM 895 O O . PHE A 1 110 ? -4.601 -2.099 8.986 1.00 71.31 110 PHE A O 1
ATOM 902 N N . ARG A 1 111 ? -3.301 -3.920 9.153 1.00 60.44 111 ARG A N 1
ATOM 903 C CA . ARG A 1 111 ? -2.064 -3.265 8.686 1.00 60.44 111 ARG A CA 1
ATOM 904 C C . ARG A 1 111 ? -1.870 -3.350 7.172 1.00 60.44 111 ARG A C 1
ATOM 906 O O . ARG A 1 111 ? -0.891 -2.810 6.665 1.00 60.44 111 ARG A O 1
ATOM 913 N N . GLY A 1 112 ? -2.753 -4.055 6.467 1.00 60.53 112 GLY A N 1
ATOM 914 C CA . GLY A 1 112 ? -2.694 -4.208 5.018 1.00 60.53 112 GLY A CA 1
ATOM 915 C C . GLY A 1 112 ? -3.532 -3.165 4.282 1.00 60.53 112 GLY A C 1
ATOM 916 O O . GLY A 1 112 ? -4.262 -2.378 4.877 1.00 60.53 112 GLY A O 1
ATOM 917 N N . ARG A 1 113 ? -3.453 -3.190 2.953 1.00 61.97 113 ARG A N 1
ATOM 918 C CA . ARG A 1 113 ? -4.404 -2.488 2.087 1.00 61.97 113 ARG A CA 1
ATOM 919 C C . ARG A 1 113 ? -5.575 -3.432 1.858 1.00 61.97 113 ARG A C 1
ATOM 921 O O . ARG A 1 113 ? -5.384 -4.471 1.233 1.00 61.97 113 ARG A O 1
ATOM 928 N N . SER A 1 114 ? -6.734 -3.139 2.439 1.00 70.12 114 SER A N 1
ATOM 929 C CA . SER A 1 114 ? -7.911 -3.982 2.226 1.00 70.12 114 SER A CA 1
ATOM 930 C C . SER A 1 114 ? -8.386 -3.789 0.794 1.00 70.12 114 SER A C 1
ATOM 932 O O . SER A 1 114 ? -8.530 -2.658 0.330 1.00 70.12 114 SER A O 1
ATOM 934 N N . ILE A 1 115 ? -8.611 -4.895 0.094 1.00 81.00 115 ILE A N 1
ATOM 935 C CA . ILE A 1 115 ? -9.185 -4.888 -1.246 1.00 81.00 115 ILE A CA 1
ATOM 936 C C . ILE A 1 115 ? -10.656 -5.250 -1.100 1.00 81.00 115 ILE A C 1
ATOM 938 O O . ILE A 1 115 ? -10.988 -6.337 -0.627 1.00 81.00 115 ILE A O 1
ATOM 942 N N . HIS A 1 116 ? -11.530 -4.330 -1.488 1.00 81.31 116 HIS A N 1
ATOM 943 C CA . HIS A 1 116 ? -12.958 -4.583 -1.591 1.00 81.31 116 HIS A CA 1
ATOM 944 C C . HIS A 1 116 ? -13.303 -4.891 -3.047 1.00 81.31 116 HIS A C 1
ATOM 946 O O . HIS A 1 116 ? -12.819 -4.215 -3.950 1.00 81.31 116 HIS A O 1
ATOM 952 N N . VAL A 1 117 ? -14.126 -5.913 -3.274 1.00 87.56 117 VAL A N 1
ATOM 953 C CA . VAL A 1 117 ? -14.676 -6.247 -4.595 1.00 87.56 117 VAL A CA 1
ATOM 954 C C . VAL A 1 117 ? -16.146 -5.831 -4.551 1.00 87.56 117 VAL A C 1
ATOM 956 O O . VAL A 1 117 ? -16.927 -6.564 -3.941 1.00 87.56 117 VAL A O 1
ATOM 959 N N . PRO A 1 118 ? -16.514 -4.651 -5.094 1.00 81.19 118 PRO A N 1
ATOM 960 C CA . PRO A 1 118 ? -17.847 -4.075 -4.906 1.00 81.19 118 PRO A CA 1
ATOM 961 C C . PRO A 1 118 ? -18.964 -4.957 -5.457 1.00 81.19 118 PRO A C 1
ATOM 963 O O . PRO A 1 118 ? -19.999 -5.108 -4.817 1.00 81.19 118 PRO A O 1
ATOM 966 N N . ASP A 1 119 ? -18.726 -5.571 -6.615 1.00 84.12 119 ASP A N 1
ATOM 967 C CA . ASP A 1 119 ? -19.646 -6.502 -7.250 1.00 84.12 119 ASP A CA 1
ATOM 968 C C . ASP A 1 119 ? -18.885 -7.763 -7.671 1.00 84.12 119 ASP A C 1
ATOM 970 O O . ASP A 1 119 ? -17.969 -7.723 -8.492 1.00 84.12 119 ASP A O 1
ATOM 974 N N . ARG A 1 120 ? -19.253 -8.898 -7.074 1.00 85.19 120 ARG A N 1
ATOM 975 C CA . ARG A 1 120 ? -18.618 -10.203 -7.325 1.00 85.19 120 ARG A CA 1
ATOM 976 C C . ARG A 1 120 ? -19.260 -10.953 -8.494 1.00 85.19 120 ARG A C 1
ATOM 978 O O . ARG A 1 120 ? -18.819 -12.055 -8.809 1.00 85.19 120 ARG A O 1
ATOM 985 N N . THR A 1 121 ? -20.315 -10.396 -9.087 1.00 87.94 121 THR A N 1
ATOM 986 C CA . THR A 1 121 ? -21.067 -11.003 -10.195 1.00 87.94 121 THR A CA 1
ATOM 987 C C . THR A 1 121 ? -20.562 -10.553 -11.564 1.00 87.94 121 THR A C 1
ATOM 989 O O . THR A 1 121 ? -20.823 -11.222 -12.567 1.00 87.94 121 THR A O 1
ATOM 992 N N . VAL A 1 122 ? -19.800 -9.455 -11.613 1.00 86.69 122 VAL A N 1
ATOM 993 C CA . VAL A 1 122 ? -19.185 -8.953 -12.844 1.00 86.69 122 VAL A CA 1
ATOM 994 C C . VAL A 1 122 ? -18.133 -9.944 -13.334 1.00 86.69 122 VAL A C 1
ATOM 996 O O . VAL A 1 122 ? -17.196 -10.299 -12.619 1.00 86.69 122 VAL A O 1
ATOM 999 N N . GLN A 1 123 ? -18.293 -10.387 -14.578 1.00 88.38 123 GLN A N 1
ATOM 1000 C CA . GLN A 1 123 ? -17.317 -11.236 -15.250 1.00 88.38 123 GLN A CA 1
ATOM 1001 C C . GLN A 1 123 ? -16.122 -10.410 -15.738 1.00 88.38 123 GLN A C 1
ATOM 1003 O O . GLN A 1 123 ? -16.244 -9.223 -16.038 1.00 88.38 123 GLN A O 1
ATOM 1008 N N . PHE A 1 124 ? -14.952 -11.045 -15.804 1.00 85.62 124 PHE A N 1
ATOM 1009 C CA . PHE A 1 124 ? -13.685 -10.372 -16.095 1.00 85.62 124 PHE A CA 1
ATOM 1010 C C . PHE A 1 124 ? -13.650 -9.697 -17.476 1.00 85.62 124 PHE A C 1
ATOM 1012 O O . PHE A 1 124 ? -13.106 -8.607 -17.615 1.00 85.62 124 PHE A O 1
ATOM 1019 N N . ASP A 1 125 ? -14.257 -10.323 -18.480 1.00 88.81 125 ASP A N 1
ATOM 1020 C CA . ASP A 1 125 ? -14.375 -9.829 -19.859 1.00 88.81 125 ASP A CA 1
ATOM 1021 C C . ASP A 1 125 ? -15.198 -8.537 -19.980 1.00 88.81 125 ASP A C 1
ATOM 1023 O O . ASP A 1 125 ? -15.061 -7.802 -20.954 1.00 88.81 125 ASP A O 1
ATOM 1027 N N . ARG A 1 126 ? -16.037 -8.242 -18.982 1.00 88.75 126 ARG A N 1
ATOM 1028 C CA . ARG A 1 126 ? -16.845 -7.017 -18.916 1.00 88.75 126 ARG A CA 1
ATOM 1029 C C . ARG A 1 126 ? -16.145 -5.867 -18.201 1.00 88.75 126 ARG A C 1
ATOM 1031 O O . ARG A 1 126 ? -16.703 -4.772 -18.138 1.00 88.75 126 ARG A O 1
ATOM 1038 N N . LEU A 1 127 ? -14.961 -6.095 -17.635 1.00 88.50 127 LEU A N 1
ATOM 1039 C CA . LEU A 1 127 ? -14.185 -5.033 -17.006 1.00 88.50 127 LEU A CA 1
ATOM 1040 C C . LEU A 1 127 ? -13.630 -4.093 -18.076 1.00 88.50 127 LEU A C 1
ATOM 1042 O O . LEU A 1 127 ? -13.052 -4.530 -19.069 1.00 88.50 127 LEU A O 1
ATOM 1046 N N . SER A 1 128 ? -13.753 -2.787 -17.853 1.00 88.69 128 SER A N 1
ATOM 1047 C CA . SER A 1 128 ? -13.241 -1.757 -18.760 1.00 88.69 128 SER A CA 1
ATOM 1048 C C . SER A 1 128 ? -11.723 -1.580 -18.604 1.00 88.69 128 SER A C 1
ATOM 1050 O O . SER A 1 128 ? -11.249 -0.555 -18.106 1.00 88.69 128 SER A O 1
ATOM 1052 N N . ILE A 1 129 ? -10.953 -2.608 -18.967 1.00 90.69 129 ILE A N 1
ATOM 1053 C CA . ILE A 1 129 ? -9.486 -2.589 -18.971 1.00 90.69 129 ILE A CA 1
ATOM 1054 C C . ILE A 1 129 ? -9.008 -2.252 -20.387 1.00 90.69 129 ILE A C 1
ATOM 1056 O O . ILE A 1 129 ? -9.295 -2.971 -21.338 1.00 90.69 129 ILE A O 1
ATOM 1060 N N . ASP A 1 130 ? -8.257 -1.160 -20.520 1.00 89.44 130 ASP A N 1
ATOM 1061 C CA . ASP A 1 130 ? -7.682 -0.717 -21.794 1.00 89.44 130 ASP A CA 1
ATOM 1062 C C . ASP A 1 130 ? -6.396 -1.500 -22.112 1.00 89.44 130 ASP A C 1
ATOM 1064 O O . ASP A 1 130 ? -5.285 -1.098 -21.746 1.00 89.44 130 ASP A O 1
ATOM 1068 N N . PHE A 1 131 ? -6.563 -2.658 -22.753 1.00 90.38 131 PHE A N 1
ATOM 1069 C CA . PHE A 1 131 ? -5.451 -3.501 -23.193 1.00 90.38 131 PHE A CA 1
ATOM 1070 C C . PHE A 1 131 ? -4.675 -2.890 -24.368 1.00 90.38 131 PHE A C 1
ATOM 1072 O O . PHE A 1 131 ? -3.455 -3.022 -24.402 1.00 90.38 131 PHE A O 1
ATOM 1079 N N . ASP A 1 132 ? -5.327 -2.127 -25.247 1.00 92.06 132 ASP A N 1
ATOM 1080 C CA . ASP A 1 132 ? -4.672 -1.486 -26.395 1.00 92.06 132 ASP A CA 1
ATOM 1081 C C . ASP A 1 132 ? -3.584 -0.502 -25.946 1.00 92.06 132 ASP A C 1
ATOM 1083 O O . ASP A 1 132 ? -2.482 -0.455 -26.502 1.00 92.06 132 ASP A O 1
ATOM 1087 N N . THR A 1 133 ? -3.863 0.295 -24.911 1.00 90.88 133 THR A N 1
ATOM 1088 C CA . THR A 1 133 ? -2.862 1.201 -24.332 1.00 90.88 133 THR A CA 1
ATOM 1089 C C . THR A 1 133 ? -1.729 0.436 -23.644 1.00 90.88 133 THR A C 1
ATOM 1091 O O . THR A 1 133 ? -0.574 0.875 -23.689 1.00 90.88 133 THR A O 1
ATOM 1094 N N . LEU A 1 134 ? -2.022 -0.707 -23.015 1.00 91.06 134 LEU A N 1
ATOM 1095 C CA . LEU A 1 134 ? -0.996 -1.560 -22.404 1.00 91.06 134 LEU A CA 1
ATOM 1096 C C . LEU A 1 134 ? -0.071 -2.174 -23.458 1.00 91.06 134 LEU A C 1
ATOM 1098 O O . LEU A 1 134 ? 1.147 -2.165 -23.261 1.00 91.06 134 LEU A O 1
ATOM 1102 N N . ASP A 1 135 ? -0.620 -2.623 -24.583 1.00 94.00 135 ASP A N 1
ATOM 1103 C CA . ASP A 1 135 ? 0.150 -3.192 -25.687 1.00 94.00 135 ASP A CA 1
ATOM 1104 C C . ASP A 1 135 ? 1.006 -2.133 -26.385 1.00 94.00 135 ASP A C 1
ATOM 1106 O O . ASP A 1 135 ? 2.208 -2.334 -26.553 1.00 94.00 135 ASP A O 1
ATOM 1110 N N . LYS A 1 136 ? 0.465 -0.937 -26.648 1.00 95.31 136 LYS A N 1
ATOM 1111 C CA . LYS A 1 136 ? 1.267 0.196 -27.156 1.00 95.31 136 LYS A CA 1
ATOM 1112 C C . LYS A 1 136 ? 2.423 0.543 -26.222 1.00 95.31 136 LYS A C 1
ATOM 1114 O O . LYS A 1 136 ? 3.540 0.810 -26.664 1.00 95.31 136 LYS A O 1
ATOM 1119 N N . ARG A 1 137 ? 2.179 0.548 -24.908 1.00 92.62 137 ARG A N 1
ATOM 1120 C CA . ARG A 1 137 ? 3.238 0.797 -23.921 1.00 92.62 137 ARG A CA 1
ATOM 1121 C C . ARG A 1 137 ? 4.302 -0.297 -23.962 1.00 92.62 137 ARG A C 1
ATOM 1123 O O . ARG A 1 137 ? 5.489 0.022 -23.934 1.00 92.62 137 ARG A O 1
ATOM 1130 N N . ARG A 1 138 ? 3.883 -1.561 -24.061 1.00 93.81 138 ARG A N 1
ATOM 1131 C CA . ARG A 1 138 ? 4.779 -2.708 -24.223 1.00 93.81 138 ARG A CA 1
ATOM 1132 C C . ARG A 1 138 ? 5.648 -2.546 -25.471 1.00 93.81 138 ARG A C 1
ATOM 1134 O O . ARG A 1 138 ? 6.863 -2.677 -25.363 1.00 93.81 138 ARG A O 1
ATOM 1141 N N . GLU A 1 139 ? 5.063 -2.220 -26.620 1.00 96.38 139 GLU A N 1
ATOM 1142 C CA . GLU A 1 139 ? 5.792 -1.990 -27.876 1.00 96.38 139 GLU A CA 1
ATOM 1143 C C . GLU A 1 139 ? 6.840 -0.879 -27.746 1.00 96.38 139 GLU A C 1
ATOM 1145 O O . GLU A 1 139 ? 7.991 -1.064 -28.143 1.00 96.38 139 GLU A O 1
ATOM 1150 N N . LEU A 1 140 ? 6.482 0.252 -27.128 1.00 95.06 140 LEU A N 1
ATOM 1151 C CA . LEU A 1 140 ? 7.420 1.351 -26.878 1.00 95.06 140 LEU A CA 1
ATOM 1152 C C . LEU A 1 140 ? 8.573 0.938 -25.959 1.00 95.06 140 LEU A C 1
ATOM 1154 O O . LEU A 1 140 ? 9.715 1.338 -26.186 1.00 95.06 140 LEU A O 1
ATOM 1158 N N . ASP A 1 141 ? 8.298 0.152 -24.920 1.00 94.62 141 ASP A N 1
ATOM 1159 C CA . ASP A 1 141 ? 9.330 -0.323 -24.000 1.00 94.62 141 ASP A CA 1
ATOM 1160 C C . ASP A 1 141 ? 10.261 -1.346 -24.679 1.00 94.62 141 ASP A C 1
ATOM 1162 O O . ASP A 1 141 ? 11.479 -1.277 -24.493 1.00 94.62 141 ASP A O 1
ATOM 1166 N N . PHE A 1 142 ? 9.734 -2.207 -25.559 1.00 95.94 142 PHE A N 1
ATOM 1167 C CA . PHE A 1 142 ? 10.556 -3.061 -26.426 1.00 95.94 142 PHE A CA 1
ATOM 1168 C C . PHE A 1 142 ? 11.406 -2.250 -27.407 1.00 95.94 142 PHE A C 1
ATOM 1170 O O . PHE A 1 142 ? 12.588 -2.547 -27.573 1.00 95.94 142 PHE A O 1
ATOM 1177 N N . ALA A 1 143 ? 10.856 -1.198 -28.014 1.00 94.38 143 ALA A N 1
ATOM 1178 C CA . ALA A 1 143 ? 11.615 -0.323 -28.906 1.00 94.38 143 ALA A CA 1
ATOM 1179 C C . ALA A 1 143 ? 12.771 0.378 -28.168 1.00 94.38 143 ALA A C 1
ATOM 1181 O O . ALA A 1 143 ? 13.890 0.439 -28.678 1.00 94.38 143 ALA A O 1
ATOM 1182 N N . LYS A 1 144 ? 12.546 0.848 -26.933 1.00 92.94 144 LYS A N 1
ATOM 1183 C CA . LYS A 1 144 ? 13.616 1.405 -26.084 1.00 92.94 144 LYS A CA 1
ATOM 1184 C C . LYS A 1 144 ? 14.687 0.367 -25.766 1.00 92.94 144 LYS A C 1
ATOM 1186 O O . LYS A 1 144 ? 15.871 0.683 -25.856 1.00 92.94 144 LYS A O 1
ATOM 1191 N N . LEU A 1 145 ? 14.288 -0.856 -25.415 1.00 95.88 145 LEU A N 1
ATOM 1192 C CA . LEU A 1 145 ? 15.231 -1.944 -25.162 1.00 95.88 145 LEU A CA 1
ATOM 1193 C C . LEU A 1 145 ? 16.079 -2.226 -26.406 1.00 95.88 145 LEU A C 1
ATOM 1195 O O . LEU A 1 145 ? 17.302 -2.295 -26.309 1.00 95.88 145 LEU A O 1
ATOM 1199 N N . GLN A 1 146 ? 15.450 -2.299 -27.580 1.00 93.62 146 GLN A N 1
ATOM 1200 C CA . GLN A 1 146 ? 16.152 -2.505 -28.843 1.00 93.62 146 GLN A CA 1
ATOM 1201 C C . GLN A 1 146 ? 17.133 -1.368 -29.152 1.00 93.62 146 GLN A C 1
ATOM 1203 O O . GLN A 1 146 ? 18.236 -1.622 -29.638 1.00 93.62 146 GLN A O 1
ATOM 1208 N N . ASN A 1 147 ? 16.783 -0.122 -28.824 1.00 90.75 147 ASN A N 1
ATOM 1209 C CA . ASN A 1 147 ? 17.702 1.011 -28.939 1.00 90.75 147 ASN A CA 1
ATOM 1210 C C . ASN A 1 147 ? 18.913 0.862 -28.009 1.00 90.75 147 ASN A C 1
ATOM 1212 O O . ASN A 1 147 ? 20.023 1.189 -28.418 1.00 90.75 147 ASN A O 1
ATOM 1216 N N . MET A 1 148 ? 18.730 0.342 -26.791 1.00 93.12 148 MET A N 1
ATOM 1217 C CA . MET A 1 148 ? 19.839 0.080 -25.865 1.00 93.12 148 MET A CA 1
ATOM 1218 C C . MET A 1 148 ? 20.745 -1.056 -26.351 1.00 93.12 148 MET A C 1
ATOM 1220 O O . MET A 1 148 ? 21.966 -0.927 -26.278 1.00 93.12 148 MET A O 1
ATOM 1224 N N . VAL A 1 149 ? 20.167 -2.132 -26.897 1.00 94.88 149 VAL A N 1
ATOM 1225 C CA . VAL A 1 149 ? 20.927 -3.222 -27.536 1.00 94.88 149 VAL A CA 1
ATOM 1226 C C . VAL A 1 149 ? 21.734 -2.674 -28.710 1.00 94.88 149 VAL A C 1
ATOM 1228 O O . VAL A 1 149 ? 22.952 -2.815 -28.746 1.00 94.88 149 VAL A O 1
ATOM 1231 N N . THR A 1 150 ? 21.077 -1.934 -29.606 1.00 91.94 150 THR A N 1
ATOM 1232 C CA . THR A 1 150 ? 21.728 -1.287 -30.754 1.00 91.94 150 THR A CA 1
ATOM 1233 C C . THR A 1 150 ? 22.836 -0.342 -30.299 1.00 91.94 150 THR A C 1
ATOM 1235 O O . THR A 1 150 ? 23.917 -0.340 -30.877 1.00 91.94 150 THR A O 1
ATOM 1238 N N . TYR A 1 151 ? 22.603 0.452 -29.251 1.00 92.75 151 TYR A N 1
ATOM 1239 C CA . TYR A 1 151 ? 23.619 1.326 -28.674 1.00 92.75 151 TYR A CA 1
ATOM 1240 C C . TYR A 1 151 ? 24.840 0.527 -28.220 1.00 92.75 151 TYR A C 1
ATOM 1242 O O . TYR A 1 151 ? 25.949 0.896 -28.605 1.00 92.75 151 TYR A O 1
ATOM 1250 N N . ALA A 1 152 ? 24.640 -0.554 -27.458 1.00 92.81 152 ALA A N 1
ATOM 1251 C CA . ALA A 1 152 ? 25.703 -1.398 -26.914 1.00 92.81 152 ALA A CA 1
ATOM 1252 C C . ALA A 1 152 ? 26.512 -2.108 -28.011 1.00 92.81 152 ALA A C 1
ATOM 1254 O O . ALA A 1 152 ? 27.743 -2.112 -27.948 1.00 92.81 152 ALA A O 1
ATOM 1255 N N . GLU A 1 153 ? 25.839 -2.624 -29.038 1.00 93.25 153 GLU A N 1
ATOM 1256 C CA . GLU A 1 153 ? 26.450 -3.369 -30.146 1.00 93.25 153 GLU A CA 1
ATOM 1257 C C . GLU A 1 153 ? 27.007 -2.467 -31.256 1.00 93.25 153 GLU A C 1
ATOM 1259 O O . GLU A 1 153 ? 27.823 -2.905 -32.067 1.00 93.25 153 GLU A O 1
ATOM 1264 N N . SER A 1 154 ? 26.596 -1.196 -31.318 1.00 90.88 154 SER A N 1
ATOM 1265 C CA . SER A 1 154 ? 27.080 -0.292 -32.359 1.00 90.88 154 SER A CA 1
ATOM 1266 C C . SER A 1 154 ? 28.567 0.026 -32.194 1.00 90.88 154 SER A C 1
ATOM 1268 O O . SER A 1 154 ? 29.037 0.359 -31.107 1.00 90.88 154 SER A O 1
ATOM 1270 N N . GLY A 1 155 ? 29.287 0.049 -33.318 1.00 90.31 155 GLY A N 1
ATOM 1271 C CA . GLY A 1 155 ? 30.640 0.606 -33.412 1.00 90.31 155 GLY A CA 1
ATOM 1272 C C . GLY A 1 155 ? 30.673 2.131 -33.579 1.00 90.31 155 GLY A C 1
ATOM 1273 O O . GLY A 1 155 ? 31.721 2.684 -33.887 1.00 90.31 155 GLY A O 1
ATOM 1274 N N . ARG A 1 156 ? 29.540 2.836 -33.441 1.00 90.62 156 ARG A N 1
ATOM 1275 C CA . ARG A 1 156 ? 29.462 4.303 -33.599 1.00 90.62 156 ARG A CA 1
ATOM 1276 C C . ARG A 1 156 ? 29.999 5.014 -32.357 1.00 90.62 156 ARG A C 1
ATOM 1278 O O . ARG A 1 156 ? 30.001 4.450 -31.270 1.00 90.62 156 ARG A O 1
ATOM 1285 N N . CYS A 1 157 ? 30.400 6.278 -32.483 1.00 92.88 157 CYS A N 1
ATOM 1286 C CA . CYS A 1 157 ? 30.780 7.088 -31.322 1.00 92.88 157 CYS A CA 1
ATOM 1287 C C . CYS A 1 157 ? 29.672 7.063 -30.245 1.00 92.88 157 CYS A C 1
ATOM 1289 O O . CYS A 1 157 ? 28.539 7.470 -30.510 1.00 92.88 157 CYS A O 1
ATOM 1291 N N . ARG A 1 158 ? 30.003 6.603 -29.027 1.00 93.44 158 ARG A N 1
ATOM 1292 C CA . ARG A 1 158 ? 29.036 6.433 -27.924 1.00 93.44 158 ARG A CA 1
ATOM 1293 C C . ARG A 1 158 ? 28.354 7.742 -27.543 1.00 93.44 158 ARG A C 1
ATOM 1295 O O . ARG A 1 158 ? 27.138 7.787 -27.394 1.00 93.44 158 ARG A O 1
ATOM 1302 N N . GLN A 1 159 ? 29.133 8.817 -27.428 1.00 93.00 159 GLN A N 1
ATOM 1303 C CA . GLN A 1 159 ? 28.610 10.136 -27.079 1.00 93.00 159 GLN A CA 1
ATOM 1304 C C . GLN A 1 159 ? 27.644 10.646 -28.148 1.00 93.00 159 GLN A C 1
ATOM 1306 O O . GLN A 1 159 ? 26.561 11.112 -27.814 1.00 93.00 159 GLN A O 1
ATOM 1311 N N . LEU A 1 160 ? 27.996 10.488 -29.425 1.00 92.50 160 LEU A N 1
ATOM 1312 C CA . LEU A 1 160 ? 27.135 10.887 -30.534 1.00 92.50 160 LEU A CA 1
ATOM 1313 C C . LEU A 1 160 ? 25.802 10.121 -30.523 1.00 92.50 160 LEU A C 1
ATOM 1315 O O . LEU A 1 160 ? 24.744 10.719 -30.704 1.00 92.50 160 LEU A O 1
ATOM 1319 N N . ALA A 1 161 ? 25.837 8.811 -30.256 1.00 91.00 161 ALA A N 1
ATOM 1320 C CA . ALA A 1 161 ? 24.631 7.993 -30.134 1.00 91.00 161 ALA A CA 1
ATOM 1321 C C . ALA A 1 161 ? 23.742 8.433 -28.956 1.00 91.00 161 ALA A C 1
ATOM 1323 O O . ALA A 1 161 ? 22.527 8.541 -29.114 1.00 91.00 161 ALA A O 1
ATOM 1324 N N . MET A 1 162 ? 24.339 8.743 -27.800 1.00 91.00 162 MET A N 1
ATOM 1325 C CA . MET A 1 162 ? 23.613 9.250 -26.631 1.00 91.00 162 MET A CA 1
ATOM 1326 C C . MET A 1 162 ? 22.980 10.621 -26.903 1.00 91.00 162 MET A C 1
ATOM 1328 O O . MET A 1 162 ? 21.812 10.843 -26.599 1.00 91.00 162 MET A O 1
ATOM 1332 N N . MET A 1 163 ? 23.735 11.535 -27.515 1.00 91.19 163 MET A N 1
ATOM 1333 C CA . MET A 1 163 ? 23.257 12.868 -27.884 1.00 91.19 163 MET A CA 1
ATOM 1334 C C . MET A 1 163 ? 22.075 12.774 -28.860 1.00 91.19 163 MET A C 1
ATOM 1336 O O . MET A 1 163 ? 21.026 13.371 -28.620 1.00 91.19 163 MET A O 1
ATOM 1340 N N . SER A 1 164 ? 22.193 11.935 -29.894 1.00 88.88 164 SER A N 1
ATOM 1341 C CA . SER A 1 164 ? 21.109 11.688 -30.851 1.00 88.88 164 SER A CA 1
ATOM 1342 C C . SER A 1 164 ? 19.855 11.102 -30.193 1.00 88.88 164 SER A C 1
ATOM 1344 O O . SER A 1 164 ? 18.749 11.514 -30.542 1.00 88.88 164 SER A O 1
ATOM 1346 N N . TYR A 1 165 ? 20.001 10.197 -29.218 1.00 88.00 165 TYR A N 1
ATOM 1347 C CA . TYR A 1 165 ? 18.868 9.619 -28.483 1.00 88.00 165 TYR A CA 1
ATOM 1348 C C . TYR A 1 165 ? 18.033 10.684 -27.751 1.00 88.00 165 TYR A C 1
ATOM 1350 O O . TYR A 1 165 ? 16.806 10.603 -27.745 1.00 88.00 165 TYR A O 1
ATOM 1358 N N . PHE A 1 166 ? 18.675 11.713 -27.190 1.00 89.88 166 PHE A N 1
ATOM 1359 C CA . PHE A 1 166 ? 17.989 12.843 -26.547 1.00 89.88 166 PHE A CA 1
ATOM 1360 C C . PHE A 1 166 ? 17.561 13.955 -27.523 1.00 89.88 166 PHE A C 1
ATOM 1362 O O . PHE A 1 166 ? 17.042 14.983 -27.090 1.00 89.88 166 PHE A O 1
ATOM 1369 N N . GLY A 1 167 ? 17.730 13.752 -28.834 1.00 88.88 167 GLY A N 1
ATOM 1370 C CA . GLY A 1 167 ? 17.291 14.684 -29.877 1.00 88.88 167 GLY A CA 1
ATOM 1371 C C . GLY A 1 167 ? 18.305 15.768 -30.250 1.00 88.88 167 GLY A C 1
ATOM 1372 O O . GLY A 1 167 ? 17.949 16.716 -30.954 1.00 88.88 167 GLY A O 1
ATOM 1373 N N . ASP A 1 168 ? 19.558 15.646 -29.810 1.00 89.75 168 ASP A N 1
ATOM 1374 C CA . ASP A 1 168 ? 20.635 16.543 -30.223 1.00 89.75 168 ASP A CA 1
ATOM 1375 C C . ASP A 1 168 ? 21.053 16.254 -31.679 1.00 89.75 168 ASP A C 1
ATOM 1377 O O . ASP A 1 168 ? 21.089 15.104 -32.126 1.00 89.75 168 ASP A O 1
ATOM 1381 N N . LYS A 1 169 ? 21.359 17.315 -32.432 1.00 87.44 169 LYS A N 1
ATOM 1382 C CA . LYS A 1 169 ? 21.716 17.272 -33.861 1.00 87.44 169 LYS A CA 1
ATOM 1383 C C . LYS A 1 169 ? 23.223 17.330 -34.110 1.00 87.44 169 LYS A C 1
ATOM 1385 O O . LYS A 1 169 ? 23.640 17.511 -35.252 1.00 87.44 169 LYS A O 1
ATOM 1390 N N . THR A 1 170 ? 24.036 17.221 -33.064 1.00 84.06 170 THR A N 1
ATOM 1391 C CA . THR A 1 170 ? 25.495 17.144 -33.178 1.00 84.06 170 THR A CA 1
ATOM 1392 C C . THR A 1 170 ? 25.887 16.028 -34.146 1.00 84.06 170 THR A C 1
ATOM 1394 O O . THR A 1 170 ? 25.329 14.936 -34.100 1.00 84.06 170 THR A O 1
ATOM 1397 N N . THR A 1 171 ? 26.836 16.306 -35.041 1.00 81.88 171 THR A N 1
ATOM 1398 C CA . THR A 1 171 ? 27.320 15.359 -36.062 1.00 81.88 171 THR A CA 1
ATOM 1399 C C . THR A 1 171 ? 28.786 14.969 -35.869 1.00 81.88 171 THR A C 1
ATOM 1401 O O . THR A 1 171 ? 29.265 14.045 -36.524 1.00 81.88 171 THR A O 1
ATOM 1404 N N . SER A 1 172 ? 29.506 15.641 -34.966 1.00 87.38 172 SER A N 1
ATOM 1405 C CA . SER A 1 172 ? 30.919 15.387 -34.693 1.00 87.38 172 SER A CA 1
ATOM 1406 C C . SER A 1 172 ? 31.118 14.221 -33.721 1.00 87.38 172 SER A C 1
ATOM 1408 O O . SER A 1 172 ? 30.438 14.084 -32.704 1.00 87.38 172 SER A O 1
ATOM 1410 N N . THR A 1 173 ? 32.092 13.363 -34.020 1.00 89.62 173 THR A N 1
ATOM 1411 C CA . THR A 1 173 ? 32.531 12.302 -33.107 1.00 89.62 173 THR A CA 1
ATOM 1412 C C . THR A 1 173 ? 33.312 12.890 -31.935 1.00 89.62 173 THR A C 1
ATOM 1414 O O . THR A 1 173 ? 34.111 13.801 -32.131 1.00 89.62 173 THR A O 1
ATOM 1417 N N . CYS A 1 174 ? 33.174 12.325 -30.733 1.00 91.88 174 CYS A N 1
ATOM 1418 C CA . CYS A 1 174 ? 33.841 12.861 -29.540 1.00 91.88 174 CYS A CA 1
ATOM 1419 C C . CYS A 1 174 ? 35.357 12.620 -29.465 1.00 91.88 174 CYS A C 1
ATOM 1421 O O . CYS A 1 174 ? 36.012 13.166 -28.585 1.00 91.88 174 CYS A O 1
ATOM 1423 N N . GLY A 1 175 ? 35.913 11.739 -30.305 1.00 88.94 175 GLY A N 1
ATOM 1424 C CA . GLY A 1 175 ? 37.338 11.369 -30.298 1.00 88.94 175 GLY A CA 1
ATOM 1425 C C . GLY A 1 175 ? 37.831 10.578 -29.073 1.00 88.94 175 GLY A C 1
ATOM 1426 O O . GLY A 1 175 ? 38.863 9.925 -29.155 1.00 88.94 175 GLY A O 1
ATOM 1427 N N . SER A 1 176 ? 37.093 10.566 -27.961 1.00 92.44 176 SER A N 1
ATOM 1428 C CA . SER A 1 176 ? 37.584 10.066 -26.669 1.00 92.44 176 SER A CA 1
ATOM 1429 C C . SER A 1 176 ? 36.955 8.753 -26.186 1.00 92.44 176 SER A C 1
ATOM 1431 O O . SER A 1 176 ? 37.532 8.122 -25.296 1.00 92.44 176 SER A O 1
ATOM 1433 N N . CYS A 1 177 ? 35.817 8.320 -26.749 1.00 93.25 177 CYS A N 1
ATOM 1434 C CA . CYS A 1 177 ? 35.153 7.059 -26.373 1.00 93.25 177 CYS A CA 1
ATOM 1435 C C . CYS A 1 177 ? 35.870 5.812 -26.919 1.00 93.25 177 CYS A C 1
ATOM 1437 O O . CYS A 1 177 ? 36.669 5.910 -27.850 1.00 93.25 177 CYS A O 1
ATOM 1439 N N . ASP A 1 178 ? 35.542 4.644 -26.364 1.00 92.69 178 ASP A N 1
ATOM 1440 C CA . ASP A 1 178 ? 36.050 3.323 -26.769 1.00 92.69 178 ASP A CA 1
ATOM 1441 C C . ASP A 1 178 ? 35.984 3.107 -28.288 1.00 92.69 178 ASP A C 1
ATOM 1443 O O . ASP A 1 178 ? 37.001 2.818 -28.918 1.00 92.69 178 ASP A O 1
ATOM 1447 N N . ASN A 1 179 ? 34.821 3.353 -28.892 1.00 93.31 179 ASN A N 1
ATOM 1448 C CA . ASN A 1 179 ? 34.616 3.169 -30.329 1.00 93.31 179 ASN A CA 1
ATOM 1449 C C . ASN A 1 179 ? 35.437 4.152 -31.181 1.00 93.31 179 ASN A C 1
ATOM 1451 O O . ASN A 1 179 ? 35.954 3.774 -32.228 1.00 93.31 179 ASN A O 1
ATOM 1455 N N . CYS A 1 180 ? 35.602 5.404 -30.734 1.00 93.00 180 CYS A N 1
ATOM 1456 C CA . CYS A 1 180 ? 36.451 6.374 -31.436 1.00 93.00 180 CYS A CA 1
ATOM 1457 C C . CYS A 1 180 ? 37.924 5.957 -31.377 1.00 93.00 180 CYS A C 1
ATOM 1459 O O . CYS A 1 180 ? 38.608 6.001 -32.391 1.00 93.00 180 CYS A O 1
ATOM 1461 N N . ARG A 1 181 ? 38.405 5.512 -30.210 1.00 91.25 181 ARG A N 1
ATOM 1462 C CA . ARG A 1 181 ? 39.803 5.084 -30.037 1.00 91.25 181 ARG A CA 1
ATOM 1463 C C . ARG A 1 181 ? 40.147 3.871 -30.896 1.00 91.25 181 ARG A C 1
ATOM 1465 O O . ARG A 1 181 ? 41.228 3.834 -31.471 1.00 91.25 181 ARG A O 1
ATOM 1472 N N . GLN A 1 182 ? 39.224 2.916 -31.018 1.00 87.06 182 GLN A N 1
ATOM 1473 C CA . GLN A 1 182 ? 39.405 1.753 -31.891 1.00 87.06 182 GLN A CA 1
ATOM 1474 C C . GLN A 1 182 ? 39.474 2.139 -33.377 1.00 87.06 182 GLN A C 1
ATOM 1476 O O . GLN A 1 182 ? 40.257 1.554 -34.119 1.00 87.06 182 GLN A O 1
ATOM 1481 N N . GLN A 1 183 ? 38.696 3.134 -33.818 1.00 81.50 183 GLN A N 1
ATOM 1482 C CA . GLN A 1 183 ? 38.685 3.587 -35.217 1.00 81.50 183 GLN A CA 1
ATOM 1483 C C . GLN A 1 183 ? 39.925 4.398 -35.610 1.00 81.50 183 GLN A C 1
ATOM 1485 O O . GLN A 1 183 ? 40.361 4.324 -36.755 1.00 81.50 183 GLN A O 1
ATOM 1490 N N . SER A 1 184 ? 40.505 5.154 -34.677 1.00 74.75 184 SER A N 1
ATOM 1491 C CA . SER A 1 184 ? 41.673 6.005 -34.939 1.00 74.75 184 SER A CA 1
ATOM 1492 C C . SER A 1 184 ? 42.982 5.231 -35.142 1.00 74.75 184 SER A C 1
ATOM 1494 O O . SER A 1 184 ? 43.999 5.853 -35.437 1.00 74.75 184 SER A O 1
ATOM 1496 N N . GLY A 1 185 ? 42.999 3.904 -34.945 1.00 61.47 185 GLY A N 1
ATOM 1497 C CA . GLY A 1 185 ? 44.213 3.081 -35.059 1.00 61.47 185 GLY A CA 1
ATOM 1498 C C . GLY A 1 185 ? 45.346 3.497 -34.110 1.00 61.47 185 GLY A C 1
ATOM 1499 O O . GLY A 1 185 ? 46.491 3.100 -34.311 1.00 61.47 185 GLY A O 1
ATOM 1500 N N . SER A 1 186 ? 45.052 4.319 -33.098 1.00 49.50 186 SER A N 1
ATOM 1501 C CA . SER A 1 186 ? 46.042 4.823 -32.156 1.00 49.50 186 SER A CA 1
ATOM 1502 C C . SER A 1 186 ? 46.319 3.760 -31.101 1.00 49.50 186 SER A C 1
ATOM 1504 O O . SER A 1 186 ? 45.561 3.610 -30.138 1.00 49.50 186 SER A O 1
ATOM 1506 N N . ASP A 1 187 ? 47.411 3.034 -31.309 1.00 51.47 187 ASP A N 1
ATOM 1507 C CA . ASP A 1 187 ? 48.113 2.296 -30.267 1.00 51.47 187 ASP A CA 1
ATOM 1508 C C . ASP A 1 187 ? 48.368 3.250 -29.081 1.00 51.47 187 ASP A C 1
ATOM 1510 O O . ASP A 1 187 ? 48.851 4.366 -29.271 1.00 51.47 187 ASP A O 1
ATOM 1514 N N . PHE A 1 188 ? 47.919 2.850 -27.889 1.00 51.09 188 PHE A N 1
ATOM 1515 C CA . PHE A 1 188 ? 48.088 3.506 -26.580 1.00 51.09 188 PHE A CA 1
ATOM 1516 C C . PHE A 1 188 ? 48.341 5.034 -26.574 1.00 51.09 188 PHE A C 1
ATOM 1518 O O . PHE A 1 188 ? 49.424 5.496 -26.225 1.00 51.09 188 PHE A O 1
ATOM 1525 N N . GLY A 1 189 ? 47.315 5.837 -26.881 1.00 43.50 189 GLY A N 1
ATOM 1526 C CA . GLY A 1 189 ? 47.317 7.289 -26.647 1.00 43.50 189 GLY A CA 1
ATOM 1527 C C . GLY A 1 189 ? 46.469 7.674 -25.431 1.00 43.50 189 GLY A C 1
ATOM 1528 O O . GLY A 1 189 ? 45.305 7.275 -25.341 1.00 43.50 189 GLY A O 1
ATOM 1529 N N . GLU A 1 190 ? 47.046 8.429 -24.491 1.00 44.78 190 GLU A N 1
ATOM 1530 C CA . GLU A 1 190 ? 46.380 8.954 -23.289 1.00 44.78 190 GLU A CA 1
ATOM 1531 C C . GLU A 1 190 ? 45.028 9.632 -23.596 1.00 44.78 190 GLU A C 1
ATOM 1533 O O . GLU A 1 190 ? 44.849 10.220 -24.666 1.00 44.78 190 GLU A O 1
ATOM 1538 N N . PRO A 1 191 ? 44.050 9.582 -22.666 1.00 44.25 191 PRO A N 1
ATOM 1539 C CA . PRO A 1 191 ? 42.772 10.263 -22.838 1.00 44.25 191 PRO A CA 1
ATOM 1540 C C . PRO A 1 191 ? 42.984 11.768 -23.061 1.00 44.25 191 PRO A C 1
ATOM 1542 O O . PRO A 1 191 ? 43.292 12.501 -22.124 1.00 44.25 191 PRO A O 1
ATOM 1545 N N . SER A 1 192 ? 42.742 12.250 -24.283 1.00 50.28 192 SER A N 1
ATOM 1546 C CA . SER A 1 192 ? 42.607 13.683 -24.534 1.00 50.28 192 SER A CA 1
ATOM 1547 C C . SER A 1 192 ? 41.357 14.182 -23.806 1.00 50.28 192 SER A C 1
ATOM 1549 O O . SER A 1 192 ? 40.223 13.919 -24.224 1.00 50.28 192 SER A O 1
ATOM 1551 N N . VAL A 1 193 ? 41.561 14.877 -22.690 1.00 50.59 193 V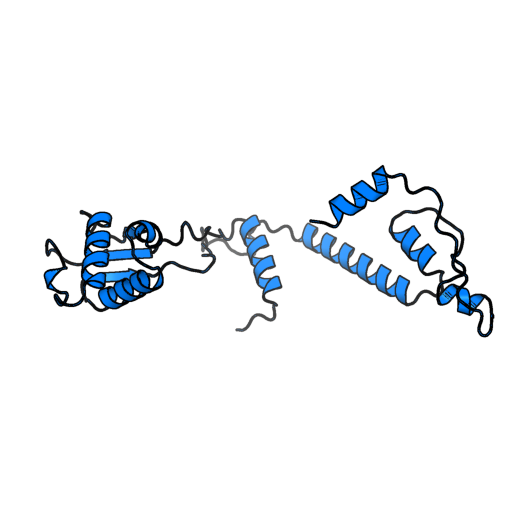AL A N 1
ATOM 1552 C CA . VAL A 1 193 ? 40.516 15.642 -22.013 1.00 50.59 193 VAL A CA 1
ATOM 1553 C C . VAL A 1 193 ? 40.093 16.751 -22.972 1.00 50.59 193 VAL A C 1
ATOM 1555 O O . VAL A 1 193 ? 40.867 17.663 -23.251 1.00 50.59 193 VAL A O 1
ATOM 1558 N N . MET A 1 194 ? 38.877 16.665 -23.513 1.00 51.50 194 MET A N 1
ATOM 1559 C CA . MET A 1 194 ? 38.280 17.829 -24.162 1.00 51.50 194 MET A CA 1
ATOM 1560 C C . MET A 1 194 ? 38.068 18.904 -23.088 1.00 51.50 194 MET A C 1
ATOM 1562 O O . MET A 1 194 ? 37.532 18.571 -22.025 1.00 51.50 194 MET A O 1
ATOM 1566 N N . PRO A 1 195 ? 38.454 20.171 -23.321 1.00 50.25 195 PRO A N 1
ATOM 1567 C CA . PRO A 1 195 ? 38.064 21.241 -22.419 1.00 50.25 195 PRO A CA 1
ATOM 1568 C C . PRO A 1 195 ? 36.534 21.290 -22.369 1.00 50.25 195 PRO A C 1
ATOM 1570 O O . PRO A 1 195 ? 35.862 21.235 -23.403 1.00 50.25 195 PRO A O 1
ATOM 1573 N N . ALA A 1 196 ? 35.988 21.321 -21.152 1.00 47.06 196 ALA A N 1
ATOM 1574 C CA . ALA A 1 196 ? 34.559 21.476 -20.928 1.00 47.06 196 ALA A CA 1
ATOM 1575 C C . ALA A 1 196 ? 34.059 22.723 -21.681 1.00 47.06 196 ALA A C 1
ATOM 1577 O O . ALA A 1 196 ? 34.770 23.730 -21.696 1.00 47.06 196 ALA A O 1
ATOM 1578 N N . PRO A 1 197 ? 32.870 22.689 -22.307 1.00 46.19 197 PRO A N 1
ATOM 1579 C CA . PRO A 1 197 ? 32.340 23.864 -22.982 1.00 46.19 197 PRO A CA 1
ATOM 1580 C C . PRO A 1 197 ? 32.187 25.006 -21.967 1.00 46.19 197 PRO A C 1
ATOM 1582 O O . PRO A 1 197 ? 31.408 24.907 -21.017 1.00 46.19 197 PRO A O 1
ATOM 1585 N N . GLU A 1 198 ? 32.938 26.091 -22.163 1.00 52.78 198 GLU A N 1
ATOM 1586 C CA . GLU A 1 198 ? 32.816 27.344 -21.412 1.00 52.78 198 GLU A CA 1
ATOM 1587 C C . GLU A 1 198 ? 31.490 28.034 -21.757 1.00 52.78 198 GLU A C 1
ATOM 1589 O O . GLU A 1 198 ? 31.464 29.001 -22.508 1.00 52.78 198 GLU A O 1
ATOM 1594 N N . ALA A 1 199 ? 30.366 27.520 -21.252 1.00 52.16 199 ALA A N 1
ATOM 1595 C CA . ALA A 1 199 ? 29.095 28.250 -21.187 1.00 52.16 199 ALA A CA 1
ATOM 1596 C C . ALA A 1 199 ? 28.022 27.498 -20.376 1.00 52.16 199 ALA A C 1
ATOM 1598 O O . ALA A 1 199 ? 26.886 27.347 -20.821 1.00 52.16 199 ALA A O 1
ATOM 1599 N N . THR A 1 200 ? 28.316 27.043 -19.159 1.00 54.97 200 THR A N 1
ATOM 1600 C CA . THR A 1 200 ? 27.230 26.778 -18.197 1.00 54.97 200 THR A CA 1
ATOM 1601 C C . THR A 1 200 ? 26.899 28.074 -17.482 1.00 54.97 200 THR A C 1
ATOM 1603 O O . THR A 1 200 ? 27.615 28.489 -16.571 1.00 54.97 200 THR A O 1
ATOM 1606 N N . SER A 1 201 ? 25.817 28.735 -17.904 1.00 70.06 201 SER A N 1
ATOM 1607 C CA . SER A 1 201 ? 25.284 29.869 -17.155 1.00 70.06 201 SER A CA 1
ATOM 1608 C C . SER A 1 201 ? 25.010 29.433 -15.703 1.00 70.06 201 SER A C 1
ATOM 1610 O O . SER A 1 201 ? 24.561 28.302 -15.474 1.00 70.06 201 SER A O 1
ATOM 1612 N N . PRO A 1 202 ? 25.244 30.301 -14.702 1.00 68.44 202 PRO A N 1
ATOM 1613 C CA . PRO A 1 202 ? 25.001 29.970 -13.294 1.00 68.44 202 PRO A CA 1
ATOM 1614 C C . PRO A 1 202 ? 23.574 29.456 -13.039 1.00 68.44 202 PRO A C 1
ATOM 1616 O O . PRO A 1 202 ? 23.355 28.605 -12.179 1.00 68.44 202 PRO A O 1
ATOM 1619 N N . ALA A 1 203 ? 22.615 29.915 -13.849 1.00 65.69 203 ALA A N 1
ATOM 1620 C CA . ALA A 1 203 ? 21.221 29.496 -13.808 1.00 65.69 203 ALA A CA 1
ATOM 1621 C C . ALA A 1 203 ? 21.014 28.014 -14.175 1.00 65.69 203 ALA A C 1
ATOM 1623 O O . ALA A 1 203 ? 20.226 27.332 -13.521 1.00 65.69 203 ALA A O 1
ATOM 1624 N N . LEU A 1 204 ? 21.740 27.484 -15.168 1.00 62.56 204 LEU A N 1
ATOM 1625 C CA . LEU A 1 204 ? 21.645 26.071 -15.563 1.00 62.56 204 LEU A CA 1
ATOM 1626 C C . LEU A 1 204 ? 22.223 25.139 -14.490 1.00 62.56 204 LEU A C 1
ATOM 1628 O O . LEU A 1 204 ? 21.638 24.097 -14.194 1.00 62.56 204 LEU A O 1
ATOM 1632 N N . LEU A 1 205 ? 23.323 25.546 -13.848 1.00 69.44 205 LEU A N 1
ATOM 1633 C CA . LEU A 1 205 ? 23.905 24.813 -12.718 1.00 69.44 205 LEU A CA 1
ATOM 1634 C C . LEU A 1 205 ? 22.968 24.791 -11.503 1.00 69.44 205 LEU A C 1
ATOM 1636 O O . LEU A 1 205 ? 22.884 23.782 -10.799 1.00 69.44 205 LEU A O 1
ATOM 1640 N N . GLN A 1 206 ? 22.235 25.881 -11.266 1.00 71.56 206 GLN A N 1
ATOM 1641 C CA . GLN A 1 206 ? 21.264 25.958 -10.177 1.00 71.56 206 GLN A CA 1
ATOM 1642 C C . GLN A 1 206 ? 20.009 25.119 -10.454 1.00 71.56 206 GLN A C 1
ATOM 1644 O O . GLN A 1 206 ? 19.547 24.414 -9.556 1.00 71.56 206 GLN A O 1
ATOM 1649 N N . ALA A 1 207 ? 19.520 25.107 -11.696 1.00 65.31 207 ALA A N 1
ATOM 1650 C CA . ALA A 1 207 ? 18.405 24.256 -12.112 1.00 65.31 207 ALA A CA 1
ATOM 1651 C C . ALA A 1 207 ? 18.743 22.757 -12.001 1.00 65.31 207 ALA A C 1
ATOM 1653 O O . ALA A 1 207 ? 17.952 21.985 -11.459 1.00 65.31 207 ALA A O 1
ATOM 1654 N N . ALA A 1 208 ? 19.943 22.346 -12.427 1.00 62.84 208 ALA A N 1
ATOM 1655 C CA . ALA A 1 208 ? 20.399 20.961 -12.291 1.00 62.84 208 ALA A CA 1
ATOM 1656 C C . ALA A 1 208 ? 20.531 20.534 -10.818 1.00 62.84 208 ALA A C 1
ATOM 1658 O O . ALA A 1 208 ? 20.126 19.431 -10.454 1.00 62.84 208 ALA A O 1
ATOM 1659 N N . ARG A 1 209 ? 21.025 21.422 -9.940 1.00 65.25 209 ARG A N 1
ATOM 1660 C CA . ARG A 1 209 ? 21.078 21.158 -8.491 1.00 65.25 209 ARG A CA 1
ATOM 1661 C C . ARG A 1 209 ? 19.691 21.003 -7.876 1.00 65.25 209 ARG A C 1
ATOM 1663 O O . ARG A 1 209 ? 19.515 20.110 -7.056 1.00 65.25 209 ARG A O 1
ATOM 1670 N N . MET A 1 210 ? 18.719 21.825 -8.272 1.00 66.69 210 MET A N 1
ATOM 1671 C CA . MET A 1 210 ? 17.339 21.722 -7.780 1.00 66.69 210 MET A CA 1
ATOM 1672 C C . MET A 1 210 ? 16.654 20.426 -8.234 1.00 66.69 210 MET A C 1
ATOM 1674 O O . MET A 1 210 ? 15.921 19.829 -7.457 1.00 66.69 210 MET A O 1
ATOM 1678 N N . ALA A 1 211 ? 16.925 19.961 -9.455 1.00 57.94 211 ALA A N 1
ATOM 1679 C CA . ALA A 1 211 ? 16.331 18.735 -9.991 1.00 57.94 211 ALA A CA 1
ATOM 1680 C C . ALA A 1 211 ? 16.922 17.442 -9.394 1.00 57.94 211 ALA A C 1
ATOM 1682 O O . ALA A 1 211 ? 16.236 16.428 -9.348 1.00 57.94 211 ALA A O 1
ATOM 1683 N N . LEU A 1 212 ? 18.184 17.468 -8.950 1.00 56.34 212 LEU A N 1
ATOM 1684 C CA . LEU A 1 212 ? 18.908 16.292 -8.440 1.00 56.34 212 LEU A CA 1
ATOM 1685 C C . LEU A 1 212 ? 18.933 16.183 -6.906 1.00 56.34 212 LEU A C 1
ATOM 1687 O O . LEU A 1 212 ? 19.487 15.224 -6.375 1.00 56.34 212 LEU A O 1
ATOM 1691 N N . SER A 1 213 ? 18.381 17.169 -6.194 1.00 48.72 213 SER A N 1
ATOM 1692 C CA . SER A 1 213 ? 18.275 17.177 -4.724 1.00 48.72 213 SER A CA 1
ATOM 1693 C C . SER A 1 213 ? 16.876 16.814 -4.206 1.00 48.72 213 SER A C 1
ATOM 1695 O O . SER A 1 213 ? 16.599 17.001 -3.021 1.00 48.72 213 SER A O 1
ATOM 1697 N N . GLY A 1 214 ? 16.020 16.283 -5.086 1.00 39.47 214 GLY A N 1
ATOM 1698 C CA . GLY A 1 214 ? 14.734 15.667 -4.749 1.00 39.47 214 GLY A CA 1
ATOM 1699 C C . GLY A 1 214 ? 14.827 14.152 -4.672 1.00 39.47 214 GLY A C 1
ATOM 1700 O O . GLY A 1 214 ? 15.391 13.562 -5.619 1.00 39.47 214 GLY A O 1
#